Protein AF-A0A5J4QJU6-F1 (afdb_monomer)

Foldseek 3Di:
DQAAFDQKDKDKDKDFADDAQLVLVLFFADFVQWDWDFDADPVRRGAWIWTDHPFWIWIKGFPVVVCVVVVHDDPPVCPPTGIIMIMTMGRHDPCVVQVHPTDGPNLCPPPVSVLVVLVVSLVSVVSGRTPCQWPFPCVVQVDPVLVVLVVLQVVCVVLPHLVSVLVVLVVCCVVVVDPPVRSVVSNVSSVVSVPDPDDRTDRDVRVVSVNVVSVCSSPPPD

Sequence (222 aa):
MSEATVSRLDIAQNFIVKNPVQVYYNHFGELKHGKRLPITDDTGMVEGMYYYQSNGVLAFYDKVKEQKAKGQPIPDVYTGRHTLRYEQRYRKRLPATFGVERVTGAMLYDEAFYINVVNRWQESYKAIKKINDVTLNFEAMTTKKDLYKMGLLSLIEVSGGELGIISQINEAQQCGDLTKKQAFDLRKAVKEACKVKDGLTVKNEAILELDKKVNEAAKFYR

Secondary structure (DSSP, 8-state):
-TTPBPS-EEEEEEEEESS-HHHHHTTEEEETT-EEEEEE-TTS-EEEEEEEETTEEEEEEEHHHHHHHTTPPPPGGGTTSEEEEEEEEE-S-HHHHHTSS--BTGGGG-HHHHHHHHHHHHHHHHTEEE-S-EEE-TTT--SHHHHHHHHHHHHHHHTTHHHHHHHHHHHHHHHTSS-HHHHHHHHHHHHHHHT--S-SEEE-HHHHHHHHHHHHHHH---

Nearest PDB structures (foldseek):
  4cwc-assembly1_C  TM=5.345E-01  e=6.644E-05  Staphylococcus aureus
  4cwe-assembly1_C  TM=5.228E-01  e=1.928E-04  Staphylococcus aureus
  8trh-assembly1_R  TM=4.006E-01  e=9.208E+00  Homo sapiens
  2ciq-assembly1_A  TM=3.717E-01  e=9.208E+00  Saccharomyces cerevisiae S288C
  3rpu-assembly2_X-2  TM=1.813E-01  e=8.679E+00  Escherichia coli K-12

pLDDT: mean 88.82, std 11.5, range [49.53, 98.5]

Radius of gyration: 23.14 Å; Cα contacts (8 Å, |Δi|>4): 306; chains: 1; bounding box: 52×40×73 Å

InterPro domains:
  IPR022686 Replication-associated protein G2P, N-terminal [PF05144] (2-105)

Structure (mmCIF, N/CA/C/O backbone):
data_AF-A0A5J4QJU6-F1
#
_entry.id   AF-A0A5J4QJU6-F1
#
loop_
_atom_site.group_PDB
_atom_site.id
_atom_site.type_symbol
_atom_site.label_atom_id
_atom_site.label_alt_id
_atom_site.label_comp_id
_atom_site.label_asym_id
_atom_site.label_entity_id
_atom_site.label_seq_id
_atom_site.pdbx_PDB_ins_code
_atom_site.Cartn_x
_atom_site.Cartn_y
_atom_site.Cartn_z
_atom_site.occupancy
_atom_site.B_iso_or_equiv
_atom_site.auth_seq_id
_atom_site.auth_comp_id
_atom_site.auth_asym_id
_atom_site.auth_atom_id
_atom_site.pdbx_PDB_model_num
ATOM 1 N N . MET A 1 1 ? 18.312 -4.385 -30.836 1.00 66.56 1 MET A N 1
ATOM 2 C CA . MET A 1 1 ? 17.845 -3.729 -29.590 1.00 66.56 1 MET A CA 1
ATOM 3 C C . MET A 1 1 ? 18.358 -4.404 -28.315 1.00 66.56 1 MET A C 1
ATOM 5 O O . MET A 1 1 ? 18.330 -3.761 -27.277 1.00 66.56 1 MET A O 1
ATOM 9 N N . SER A 1 2 ? 18.870 -5.639 -28.376 1.00 84.12 2 SER A N 1
ATOM 10 C CA . SER A 1 2 ? 19.330 -6.422 -27.216 1.00 84.12 2 SER A CA 1
ATOM 11 C C . SER A 1 2 ? 20.368 -5.708 -26.337 1.00 84.12 2 SER A C 1
ATOM 13 O O . SER A 1 2 ? 20.233 -5.719 -25.120 1.00 84.12 2 SER A O 1
ATOM 15 N N . GLU A 1 3 ? 21.321 -4.996 -26.945 1.00 91.88 3 GLU A N 1
ATOM 16 C CA . GLU A 1 3 ? 22.394 -4.270 -26.240 1.00 91.88 3 GLU A CA 1
ATOM 17 C C . GLU A 1 3 ? 22.030 -2.841 -25.808 1.00 91.88 3 GLU A C 1
ATOM 19 O O . GLU A 1 3 ? 22.830 -2.160 -25.164 1.00 91.88 3 GLU A O 1
ATOM 24 N N . ALA A 1 4 ? 20.842 -2.346 -26.172 1.00 94.88 4 ALA A N 1
ATOM 25 C CA . ALA A 1 4 ? 20.456 -0.976 -25.856 1.00 94.88 4 ALA A CA 1
ATOM 26 C C . ALA A 1 4 ? 20.274 -0.804 -24.342 1.00 94.88 4 ALA A C 1
ATOM 28 O O . ALA A 1 4 ? 19.587 -1.599 -23.700 1.00 94.88 4 ALA A O 1
ATOM 29 N N . THR A 1 5 ? 20.857 0.257 -23.783 1.00 95.44 5 THR A N 1
ATOM 30 C CA . THR A 1 5 ? 20.705 0.600 -22.366 1.00 95.44 5 THR A CA 1
ATOM 31 C C . THR A 1 5 ? 19.290 1.085 -22.078 1.00 95.44 5 THR A C 1
ATOM 33 O O . THR A 1 5 ? 18.817 2.053 -22.675 1.00 95.44 5 THR A O 1
ATOM 36 N N . VAL A 1 6 ? 18.638 0.467 -21.099 1.00 95.94 6 VAL A N 1
ATOM 37 C CA . VAL A 1 6 ? 17.351 0.924 -20.576 1.00 95.94 6 VAL A CA 1
ATOM 38 C C . VAL A 1 6 ? 17.596 2.107 -19.637 1.00 95.94 6 VAL A C 1
ATOM 40 O O . VAL A 1 6 ? 18.329 2.000 -18.656 1.00 95.94 6 VAL A O 1
ATOM 43 N N . SER A 1 7 ? 16.984 3.254 -19.934 1.00 93.56 7 SER A N 1
ATOM 44 C CA . SER A 1 7 ? 17.095 4.475 -19.119 1.00 93.56 7 SER A CA 1
ATOM 45 C C . SER A 1 7 ? 15.962 4.624 -18.097 1.00 93.56 7 SER A C 1
ATOM 47 O O . SER A 1 7 ? 16.148 5.251 -17.052 1.00 93.56 7 SER A O 1
ATOM 49 N N . ARG A 1 8 ? 14.801 4.018 -18.375 1.00 95.44 8 ARG A N 1
ATOM 50 C CA . ARG A 1 8 ? 13.616 3.984 -17.512 1.00 95.44 8 ARG A CA 1
ATOM 51 C C . ARG A 1 8 ? 12.930 2.630 -17.628 1.00 95.44 8 ARG A C 1
ATOM 53 O O . ARG A 1 8 ? 12.779 2.112 -18.729 1.00 95.44 8 ARG A O 1
ATOM 60 N N . LEU A 1 9 ? 12.477 2.112 -16.494 1.00 96.81 9 LEU A N 1
ATOM 61 C CA . LEU A 1 9 ? 11.689 0.890 -16.415 1.00 96.81 9 LEU A CA 1
ATOM 62 C C . LEU A 1 9 ? 10.451 1.172 -15.570 1.00 96.81 9 LEU A C 1
ATOM 64 O O . LEU A 1 9 ? 10.582 1.562 -14.413 1.00 96.81 9 LEU A O 1
ATOM 68 N N . ASP A 1 10 ? 9.268 0.942 -16.122 1.00 97.50 10 ASP A N 1
ATOM 69 C CA . ASP A 1 10 ? 8.019 1.015 -15.372 1.00 97.50 10 ASP A CA 1
ATOM 70 C C . ASP A 1 10 ? 7.340 -0.355 -15.434 1.00 97.50 10 ASP A C 1
ATOM 72 O O . ASP A 1 10 ? 7.107 -0.882 -16.521 1.00 97.50 10 ASP A O 1
ATOM 76 N N . ILE A 1 11 ? 7.002 -0.915 -14.275 1.00 97.00 11 ILE A N 1
ATOM 77 C CA . ILE A 1 11 ? 6.147 -2.101 -14.158 1.00 97.00 11 ILE A CA 1
ATOM 78 C C . ILE A 1 11 ? 4.803 -1.681 -13.574 1.00 97.00 11 ILE A C 1
ATOM 80 O O . ILE A 1 11 ? 4.737 -0.831 -12.682 1.00 97.00 11 ILE A O 1
ATOM 84 N N . ALA A 1 12 ? 3.715 -2.239 -14.101 1.00 97.31 12 ALA A N 1
ATOM 85 C CA . ALA A 1 12 ? 2.374 -1.853 -13.703 1.00 97.31 12 ALA A CA 1
ATOM 86 C C . ALA A 1 12 ? 1.359 -2.979 -13.878 1.00 97.31 12 ALA A C 1
ATOM 88 O O . ALA A 1 12 ? 1.449 -3.749 -14.831 1.00 97.31 12 ALA A O 1
ATOM 89 N N . GLN A 1 13 ? 0.332 -2.974 -13.029 1.00 97.19 13 GLN A N 1
ATOM 90 C CA . GLN A 1 13 ? -0.836 -3.840 -13.154 1.00 97.19 13 GLN A CA 1
ATOM 91 C C . GLN A 1 13 ? -2.120 -3.018 -13.022 1.00 97.19 13 GLN A C 1
ATOM 93 O O . GLN A 1 13 ? -2.205 -2.098 -12.204 1.00 97.19 13 GLN A O 1
ATOM 98 N N . ASN A 1 14 ? -3.126 -3.370 -13.823 1.00 97.81 14 ASN A N 1
ATOM 99 C CA . ASN A 1 14 ? -4.492 -2.884 -13.657 1.00 97.81 14 ASN A CA 1
ATOM 100 C C . ASN A 1 14 ? -5.286 -3.907 -12.841 1.00 97.81 14 ASN A C 1
ATOM 102 O O . ASN A 1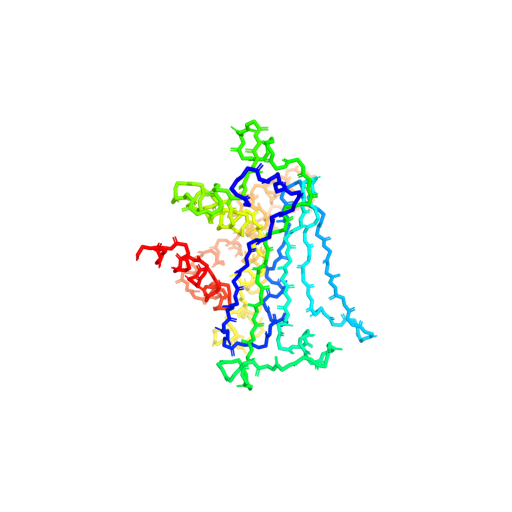 14 ? -5.295 -5.098 -13.162 1.00 97.81 14 ASN A O 1
ATOM 106 N N . PHE A 1 15 ? -5.985 -3.433 -11.819 1.00 97.94 15 PHE A N 1
ATOM 107 C CA . PHE A 1 15 ? -6.862 -4.224 -10.976 1.00 97.94 15 PHE A CA 1
ATOM 108 C C . PHE A 1 15 ? -8.294 -3.741 -11.148 1.00 97.94 15 PHE A C 1
ATOM 110 O O . PHE A 1 15 ? -8.618 -2.606 -10.806 1.00 97.94 15 PHE A O 1
ATOM 117 N N . ILE A 1 16 ? -9.158 -4.620 -11.648 1.00 98.06 16 ILE A N 1
ATOM 118 C CA . ILE A 1 16 ? -10.604 -4.421 -11.544 1.00 98.06 16 ILE A CA 1
ATOM 119 C C . ILE A 1 16 ? -10.971 -4.660 -10.087 1.00 98.06 16 ILE A C 1
ATOM 121 O O . ILE A 1 16 ? -10.723 -5.757 -9.578 1.00 98.06 16 ILE A O 1
ATOM 125 N N . VAL A 1 17 ? -11.520 -3.646 -9.436 1.00 97.50 17 VAL A N 1
ATOM 126 C CA . VAL A 1 17 ? -11.834 -3.647 -8.007 1.00 97.50 17 VAL A CA 1
ATOM 127 C C . VAL A 1 17 ? -13.334 -3.464 -7.774 1.00 97.50 17 VAL A C 1
ATOM 129 O O . VAL A 1 17 ? -14.041 -2.973 -8.655 1.00 97.50 17 VAL A O 1
ATOM 132 N N . LYS A 1 18 ? -13.837 -3.903 -6.615 1.00 96.12 18 LYS A N 1
ATOM 133 C CA . LYS A 1 18 ? -15.280 -3.878 -6.311 1.00 96.12 18 LYS A CA 1
ATOM 134 C C . LYS A 1 18 ? -15.832 -2.469 -6.105 1.00 96.12 18 LYS A C 1
ATOM 136 O O . LYS A 1 18 ? -16.926 -2.174 -6.570 1.00 96.12 18 LYS A O 1
ATOM 141 N N . ASN A 1 19 ? -15.087 -1.624 -5.400 1.00 94.12 19 ASN A N 1
ATOM 142 C CA . ASN A 1 19 ? -15.529 -0.290 -4.998 1.00 94.12 19 ASN A CA 1
ATOM 143 C C . ASN A 1 19 ? -14.902 0.800 -5.885 1.00 94.12 19 ASN A C 1
ATOM 145 O O . ASN A 1 19 ? -13.913 0.532 -6.575 1.00 94.12 19 ASN A O 1
ATOM 149 N N . PRO A 1 20 ? -15.411 2.047 -5.855 1.00 93.94 20 PRO A N 1
ATOM 150 C CA . PRO A 1 20 ? -14.722 3.183 -6.458 1.00 93.94 20 PRO A CA 1
ATOM 151 C C . PRO A 1 20 ? -13.266 3.277 -5.986 1.00 93.94 20 PRO A C 1
ATOM 153 O O . PRO A 1 20 ? -12.970 3.082 -4.805 1.00 93.94 20 PRO A O 1
ATOM 156 N N . VAL A 1 21 ? -12.346 3.590 -6.904 1.00 94.88 21 VAL A N 1
ATOM 157 C CA . VAL A 1 21 ? -10.890 3.556 -6.661 1.00 94.88 21 VAL A CA 1
ATOM 158 C C . VAL A 1 21 ? -10.481 4.460 -5.483 1.00 94.88 21 VAL A C 1
ATOM 160 O O . VAL A 1 21 ? -9.562 4.135 -4.732 1.00 94.88 21 VAL A O 1
ATOM 163 N N . GLN A 1 22 ? -11.226 5.543 -5.262 1.00 90.31 22 GLN A N 1
ATOM 164 C CA . GLN A 1 22 ? -11.056 6.499 -4.168 1.00 90.31 22 GLN A CA 1
ATOM 165 C C . GLN A 1 22 ? -11.104 5.847 -2.783 1.00 90.31 22 GLN A C 1
ATOM 167 O O . GLN A 1 22 ? -10.353 6.248 -1.894 1.00 90.31 22 GLN A O 1
ATOM 172 N N . VAL A 1 23 ? -11.935 4.812 -2.607 1.00 88.88 23 VAL A N 1
ATOM 173 C CA . VAL A 1 23 ? -12.059 4.079 -1.337 1.00 88.88 23 VAL A CA 1
ATOM 174 C C . VAL A 1 23 ? -10.709 3.494 -0.923 1.00 88.88 23 VAL A C 1
ATOM 176 O O . VAL A 1 23 ? -10.334 3.558 0.243 1.00 88.88 23 VAL A O 1
ATOM 179 N N . TYR A 1 24 ? -9.929 3.000 -1.885 1.00 92.50 24 TYR A N 1
ATOM 180 C CA . TYR A 1 24 ? -8.660 2.325 -1.629 1.00 92.50 24 TYR A CA 1
ATOM 181 C C . TYR A 1 24 ? -7.551 3.295 -1.193 1.00 92.50 24 TYR A C 1
ATOM 183 O O . TYR A 1 24 ? -6.684 2.917 -0.406 1.00 92.50 24 TYR A O 1
ATOM 191 N N . TYR A 1 25 ? -7.571 4.558 -1.639 1.00 89.12 25 TYR A N 1
ATOM 192 C CA . TYR A 1 25 ? -6.521 5.531 -1.295 1.00 89.12 25 TYR A CA 1
ATOM 193 C C . TYR A 1 25 ? -6.487 5.882 0.190 1.00 89.12 25 TYR A C 1
ATOM 195 O O . TYR A 1 25 ? -5.414 6.166 0.729 1.00 89.12 25 TYR A O 1
ATOM 203 N N . ASN A 1 26 ? -7.641 5.812 0.857 1.00 81.56 26 ASN A N 1
ATOM 204 C CA . ASN A 1 26 ? -7.759 6.049 2.293 1.00 81.56 26 ASN A CA 1
ATOM 205 C C . ASN A 1 26 ? -6.979 5.025 3.122 1.00 81.56 26 ASN A C 1
ATOM 207 O O . ASN A 1 26 ? -6.686 5.292 4.285 1.00 81.56 26 ASN A O 1
ATOM 211 N N . HIS A 1 27 ? -6.609 3.889 2.526 1.00 86.12 27 HIS A N 1
ATOM 212 C CA . HIS A 1 27 ? -5.857 2.832 3.193 1.00 86.12 27 HIS A CA 1
ATOM 213 C C . HIS A 1 27 ? -4.346 2.927 2.985 1.00 86.12 27 HIS A C 1
ATOM 215 O O . HIS A 1 27 ? -3.571 2.233 3.638 1.00 86.12 27 HIS A O 1
ATOM 221 N N . PHE A 1 28 ? -3.889 3.797 2.089 1.00 88.25 28 PHE A N 1
ATOM 222 C CA . PHE A 1 28 ? -2.474 3.953 1.786 1.00 88.25 28 PHE A CA 1
ATOM 223 C C . PHE A 1 28 ? -1.832 4.978 2.722 1.00 88.25 28 PHE A C 1
ATOM 225 O O . PHE A 1 28 ? -1.990 6.187 2.544 1.00 88.25 28 PHE A O 1
ATOM 232 N N . GLY A 1 29 ? -1.106 4.491 3.730 1.00 85.81 29 GLY A N 1
ATOM 233 C CA . GLY A 1 29 ? -0.402 5.290 4.731 1.00 85.81 29 GLY A CA 1
ATOM 234 C C . GLY A 1 29 ? 1.049 5.565 4.364 1.00 85.81 29 GLY A C 1
ATOM 235 O O . GLY A 1 29 ? 1.382 5.770 3.201 1.00 85.81 29 GLY A O 1
ATOM 236 N N . GLU A 1 30 ? 1.926 5.640 5.357 1.00 85.06 30 GLU A N 1
ATOM 237 C CA . GLU A 1 30 ? 3.330 6.005 5.157 1.00 85.06 30 GLU A CA 1
ATOM 238 C C . GLU A 1 30 ? 4.143 4.908 4.457 1.00 85.06 30 GLU A C 1
ATOM 240 O O . GLU A 1 30 ? 3.900 3.716 4.628 1.00 85.06 30 GLU A O 1
ATOM 245 N N . LEU A 1 31 ? 5.160 5.316 3.698 1.00 90.81 31 LEU A N 1
ATOM 246 C CA . LEU A 1 31 ? 6.170 4.425 3.131 1.00 90.81 31 LEU A CA 1
ATOM 247 C C . LEU A 1 31 ? 7.540 4.894 3.612 1.00 90.81 31 LEU A C 1
ATOM 249 O O . LEU A 1 31 ? 7.907 6.054 3.412 1.00 90.81 31 LEU A O 1
ATOM 253 N N . LYS A 1 32 ? 8.320 3.996 4.218 1.00 86.88 32 LYS A N 1
ATOM 254 C CA . LYS A 1 32 ? 9.662 4.329 4.709 1.00 86.88 32 LYS A CA 1
ATOM 255 C C . LYS A 1 32 ? 10.532 4.862 3.562 1.00 86.88 32 LYS A C 1
ATOM 257 O O . LYS A 1 32 ? 10.586 4.266 2.489 1.00 86.88 32 LYS A O 1
ATOM 262 N N . HIS A 1 33 ? 11.216 5.983 3.796 1.00 88.12 33 HIS A N 1
ATOM 263 C CA . HIS A 1 33 ? 12.044 6.683 2.797 1.00 88.12 33 HIS A CA 1
ATOM 264 C C . HIS A 1 33 ? 11.295 7.129 1.522 1.00 88.12 33 HIS A C 1
ATOM 266 O O . HIS A 1 33 ? 11.929 7.429 0.509 1.00 88.12 33 HIS A O 1
ATOM 272 N N . GLY A 1 34 ? 9.960 7.184 1.557 1.00 91.06 34 GLY A N 1
ATOM 273 C CA . GLY A 1 34 ? 9.124 7.702 0.480 1.00 91.06 34 GLY A CA 1
ATOM 274 C C . GLY A 1 34 ? 8.348 8.940 0.923 1.00 91.06 34 GLY A C 1
ATOM 275 O O . GLY A 1 34 ? 7.783 8.975 2.012 1.00 91.06 34 GLY A O 1
ATOM 276 N N . LYS A 1 35 ? 8.270 9.956 0.060 1.00 93.94 35 LYS A N 1
ATOM 277 C CA . LYS A 1 35 ? 7.365 11.094 0.255 1.00 93.94 35 LYS A CA 1
ATOM 278 C C . LYS A 1 35 ? 5.986 10.734 -0.294 1.00 93.94 35 LYS A C 1
ATOM 280 O O . LYS A 1 35 ? 5.818 10.651 -1.512 1.00 93.94 35 LYS A O 1
ATOM 285 N N . ARG A 1 36 ? 5.015 10.538 0.600 1.00 93.19 36 ARG A N 1
ATOM 286 C CA . ARG A 1 36 ? 3.598 10.341 0.263 1.00 93.19 36 ARG A CA 1
ATOM 287 C C . ARG A 1 36 ? 2.987 11.650 -0.245 1.00 93.19 36 ARG A C 1
ATOM 289 O O . ARG A 1 36 ? 3.146 12.688 0.392 1.00 93.19 36 ARG A O 1
ATOM 296 N N . LEU A 1 37 ? 2.279 11.590 -1.366 1.00 93.56 37 LEU A N 1
ATOM 297 C CA . LEU A 1 37 ? 1.581 12.714 -1.977 1.00 93.56 37 LEU A CA 1
ATOM 298 C C . LEU A 1 37 ? 0.204 12.248 -2.487 1.00 93.56 37 LEU A C 1
ATOM 300 O O . LEU A 1 37 ? 0.145 11.562 -3.512 1.00 93.56 37 LEU A O 1
ATOM 304 N N . PRO A 1 38 ? -0.898 12.584 -1.793 1.00 90.75 38 PRO A N 1
ATOM 305 C CA . PRO A 1 38 ? -2.230 12.447 -2.369 1.00 90.75 38 PRO A CA 1
ATOM 306 C C . PRO A 1 38 ? -2.387 13.436 -3.529 1.00 90.75 38 PRO A C 1
ATOM 308 O O . PRO A 1 38 ? -1.969 14.588 -3.425 1.00 90.75 38 PRO A O 1
ATOM 311 N N . ILE A 1 39 ? -2.988 12.982 -4.624 1.00 92.19 39 ILE A N 1
ATOM 312 C CA . ILE A 1 39 ? -3.422 13.843 -5.724 1.00 92.19 39 ILE A CA 1
ATOM 313 C C . ILE A 1 39 ? -4.901 14.115 -5.509 1.00 92.19 39 ILE A C 1
ATOM 315 O O . ILE A 1 39 ? -5.673 13.164 -5.378 1.00 92.19 39 ILE A O 1
ATOM 319 N N . THR A 1 40 ? -5.271 15.386 -5.431 1.00 87.88 40 THR A N 1
ATOM 320 C CA . THR A 1 40 ? -6.647 15.823 -5.199 1.00 87.88 40 THR A CA 1
ATOM 321 C C . THR A 1 40 ? -7.184 16.570 -6.405 1.00 87.88 40 THR A C 1
ATOM 323 O O . THR A 1 40 ? -6.434 17.307 -7.047 1.00 87.88 40 THR A O 1
ATOM 326 N N 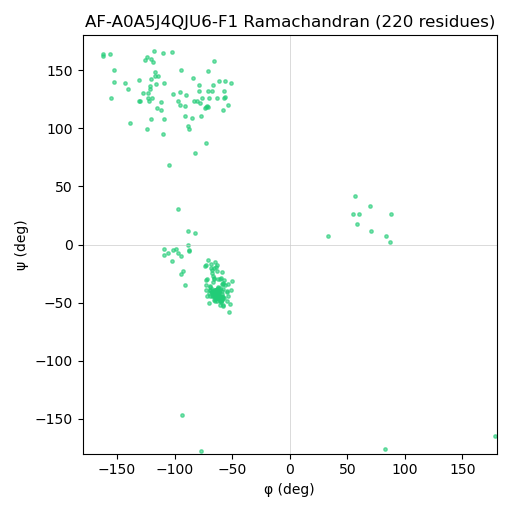. ASP A 1 41 ? -8.474 16.411 -6.674 1.00 84.81 41 ASP A N 1
ATOM 327 C CA . ASP A 1 41 ? -9.184 17.281 -7.609 1.00 84.81 41 ASP A CA 1
ATOM 328 C C . ASP A 1 41 ? -9.522 18.648 -6.979 1.00 84.81 41 ASP A C 1
ATOM 330 O O . ASP A 1 41 ? -9.149 18.953 -5.841 1.00 84.81 41 ASP A O 1
ATOM 334 N N . ASP A 1 42 ? -10.213 19.488 -7.746 1.00 86.81 42 ASP A N 1
ATOM 335 C CA . ASP A 1 42 ? -10.658 20.832 -7.372 1.00 86.81 42 ASP A CA 1
ATOM 336 C C . ASP A 1 42 ? -11.668 20.850 -6.213 1.00 86.81 42 ASP A C 1
ATOM 338 O O . ASP A 1 42 ? -11.803 21.864 -5.529 1.00 86.81 42 ASP A O 1
ATOM 342 N N . THR A 1 43 ? -12.325 19.720 -5.939 1.00 83.75 43 THR A N 1
ATOM 343 C CA . THR A 1 43 ? -13.239 19.548 -4.799 1.00 83.75 43 THR A CA 1
ATOM 344 C C . THR A 1 43 ? -12.526 19.094 -3.521 1.00 83.75 43 THR A C 1
ATOM 346 O O . THR A 1 43 ? -13.139 19.018 -2.456 1.00 83.75 43 THR A O 1
ATOM 349 N N . GLY A 1 44 ? -11.224 18.798 -3.608 1.00 79.12 44 GLY A N 1
ATOM 350 C CA . GLY A 1 44 ? -10.421 18.272 -2.507 1.00 79.12 44 GLY A CA 1
ATOM 351 C C . GLY A 1 44 ? -10.527 16.754 -2.329 1.00 79.12 44 GLY A C 1
ATOM 352 O O . GLY A 1 44 ? -9.980 16.220 -1.361 1.00 79.12 44 GLY A O 1
ATOM 353 N N . MET A 1 45 ? -11.188 16.033 -3.243 1.00 81.19 45 MET A N 1
ATOM 354 C CA . MET A 1 45 ? -11.255 14.572 -3.191 1.00 81.19 45 MET A CA 1
ATOM 355 C C . MET A 1 45 ? -9.967 13.942 -3.717 1.00 81.19 45 MET A C 1
ATOM 357 O O . MET A 1 45 ? -9.435 14.341 -4.750 1.00 81.19 45 MET A O 1
ATOM 361 N N . VAL A 1 46 ? -9.469 12.912 -3.025 1.00 85.81 46 VAL A N 1
ATOM 362 C CA . VAL A 1 46 ? -8.268 12.178 -3.451 1.00 85.81 46 VAL A CA 1
ATOM 363 C C . VAL A 1 46 ? -8.592 11.306 -4.667 1.00 85.81 46 VAL A C 1
ATOM 365 O O . VAL A 1 46 ? -9.394 10.378 -4.588 1.00 85.81 46 VAL A O 1
ATOM 368 N N . GLU A 1 47 ? -7.922 11.567 -5.785 1.00 90.81 47 GLU A N 1
ATOM 369 C CA . GLU A 1 47 ? -8.071 10.845 -7.054 1.00 90.81 47 GLU A CA 1
ATOM 370 C C . GLU A 1 47 ? -6.864 9.964 -7.411 1.00 90.81 47 GLU A C 1
ATOM 372 O O . GLU A 1 47 ? -6.941 9.138 -8.327 1.00 90.81 47 GLU A O 1
ATOM 377 N N . GLY A 1 48 ? -5.770 10.090 -6.659 1.00 94.56 48 GLY A N 1
ATOM 378 C CA . GLY A 1 48 ? -4.591 9.247 -6.790 1.00 94.56 48 GLY A CA 1
ATOM 379 C C . GLY A 1 48 ? -3.678 9.311 -5.569 1.00 94.56 48 GLY A C 1
ATOM 380 O O . GLY A 1 48 ? -3.755 10.227 -4.752 1.00 94.56 48 GLY A O 1
ATOM 381 N N . MET A 1 49 ? -2.775 8.339 -5.459 1.00 96.25 49 MET A N 1
ATOM 382 C CA . MET A 1 49 ? -1.771 8.273 -4.399 1.00 96.25 49 MET A CA 1
ATOM 383 C C . MET A 1 49 ? -0.385 8.024 -4.981 1.00 96.25 49 MET A C 1
ATOM 385 O O . MET A 1 49 ? -0.173 7.065 -5.724 1.00 96.25 49 MET A O 1
ATOM 389 N N . TYR A 1 50 ? 0.558 8.911 -4.671 1.00 97.44 50 TYR A N 1
ATOM 390 C CA . TYR A 1 50 ? 1.912 8.880 -5.210 1.00 97.44 50 TYR A CA 1
ATOM 391 C C . TYR A 1 50 ? 2.917 8.778 -4.064 1.00 97.44 50 TYR A C 1
ATOM 393 O O . TYR A 1 50 ? 2.810 9.484 -3.064 1.00 97.44 50 TYR A O 1
ATOM 401 N N . TYR A 1 51 ? 3.928 7.930 -4.221 1.00 97.56 51 TYR A N 1
ATOM 402 C CA . TYR A 1 51 ? 5.063 7.845 -3.306 1.00 97.56 51 TYR A CA 1
ATOM 403 C C . TYR A 1 51 ? 6.342 8.134 -4.068 1.00 97.56 51 TYR A C 1
ATOM 405 O O . TYR A 1 51 ? 6.797 7.311 -4.861 1.00 97.56 51 TYR A O 1
ATOM 413 N N . TYR A 1 52 ? 6.927 9.304 -3.830 1.00 96.88 52 TYR A N 1
ATOM 414 C CA . TYR A 1 52 ? 8.196 9.684 -4.439 1.00 96.88 52 TYR A CA 1
ATOM 415 C C . TYR A 1 52 ? 9.350 9.105 -3.633 1.00 96.88 52 TYR A C 1
ATOM 417 O O . TYR A 1 52 ? 9.480 9.367 -2.438 1.00 96.88 52 TYR A O 1
ATOM 425 N N . GLN A 1 53 ? 10.200 8.341 -4.306 1.00 93.44 53 GLN A N 1
ATOM 426 C CA . GLN A 1 53 ? 11.405 7.743 -3.746 1.00 93.44 53 GLN A CA 1
ATOM 427 C C . GLN A 1 53 ? 12.636 8.283 -4.476 1.00 93.44 53 GLN A C 1
ATOM 429 O O . GLN A 1 53 ? 12.547 8.895 -5.544 1.00 93.44 53 GLN A O 1
ATOM 434 N N . SER A 1 54 ? 13.817 8.046 -3.912 1.00 90.62 54 SER A N 1
ATOM 435 C CA . SER A 1 54 ? 15.074 8.548 -4.473 1.00 90.62 54 SER A CA 1
ATOM 436 C C . SER A 1 54 ? 15.351 8.041 -5.894 1.00 90.62 54 SER A C 1
ATOM 438 O O . SER A 1 54 ? 15.987 8.756 -6.664 1.00 90.62 54 SER A O 1
ATOM 440 N N . ASN A 1 55 ? 14.867 6.854 -6.268 1.00 88.31 55 ASN A N 1
ATOM 441 C CA . ASN A 1 55 ? 15.076 6.210 -7.571 1.00 88.31 55 ASN A CA 1
ATOM 442 C C . ASN A 1 55 ? 13.816 6.156 -8.460 1.00 88.31 55 ASN A C 1
ATOM 444 O O . ASN A 1 55 ? 13.900 5.730 -9.616 1.00 88.31 55 ASN A O 1
ATOM 448 N N . GLY A 1 56 ? 12.658 6.606 -7.971 1.00 95.12 56 GLY A N 1
ATOM 449 C CA . GLY A 1 56 ? 11.409 6.337 -8.669 1.00 95.12 56 GLY A CA 1
ATOM 450 C C . GLY A 1 56 ? 10.146 6.858 -8.002 1.00 95.12 56 GLY A C 1
ATOM 451 O O . GLY A 1 56 ? 10.182 7.729 -7.134 1.00 95.12 56 GLY A O 1
ATOM 452 N N . VAL A 1 57 ? 9.014 6.336 -8.468 1.00 97.75 57 VAL A N 1
ATOM 453 C CA . VAL A 1 57 ? 7.680 6.667 -7.960 1.00 97.75 57 VAL A CA 1
ATOM 454 C C . VAL A 1 57 ? 6.825 5.406 -7.904 1.00 97.75 57 VAL A C 1
ATOM 456 O O . VAL A 1 57 ? 6.764 4.676 -8.894 1.00 97.75 57 VAL A O 1
ATOM 459 N N . LEU A 1 58 ? 6.122 5.191 -6.793 1.00 98.25 58 LEU A N 1
ATOM 460 C CA . LEU A 1 58 ? 4.946 4.321 -6.775 1.00 98.25 58 LEU A CA 1
ATOM 461 C C . LEU A 1 58 ? 3.716 5.172 -7.075 1.00 98.25 58 LEU A C 1
ATOM 463 O O . LEU A 1 58 ? 3.541 6.217 -6.449 1.00 98.25 58 LEU A O 1
ATOM 467 N N . ALA A 1 59 ? 2.889 4.761 -8.030 1.00 98.12 59 ALA A N 1
ATOM 468 C CA . ALA A 1 59 ? 1.700 5.508 -8.428 1.00 98.12 59 ALA A CA 1
ATOM 469 C C . ALA A 1 59 ? 0.463 4.613 -8.390 1.00 98.12 59 ALA A C 1
ATOM 471 O O . ALA A 1 59 ? 0.460 3.534 -8.978 1.00 98.12 59 ALA A O 1
ATOM 472 N N . PHE A 1 60 ? -0.584 5.103 -7.733 1.00 98.31 60 PHE A N 1
ATOM 473 C CA . PHE A 1 60 ? -1.902 4.488 -7.659 1.00 98.31 60 PHE A CA 1
ATOM 474 C C . PHE A 1 60 ? -2.926 5.485 -8.192 1.00 98.31 60 PHE A C 1
ATOM 476 O O . PHE A 1 60 ? -2.974 6.617 -7.708 1.00 98.31 60 PHE A O 1
ATOM 483 N N . TYR A 1 61 ? -3.705 5.106 -9.201 1.00 97.56 61 TYR A N 1
ATOM 484 C CA . TYR A 1 61 ? -4.705 5.997 -9.797 1.00 97.56 61 TYR A CA 1
ATOM 485 C C . TYR A 1 61 ? -5.830 5.224 -10.497 1.00 97.56 61 TYR A C 1
ATOM 487 O O . TYR A 1 61 ? -5.682 4.038 -10.808 1.00 97.56 61 TYR A O 1
ATOM 495 N N . ASP A 1 62 ? -6.944 5.902 -10.778 1.00 97.31 62 ASP A N 1
ATOM 496 C CA . ASP A 1 62 ? -8.040 5.354 -11.580 1.00 97.31 62 ASP A CA 1
ATOM 497 C C . ASP A 1 62 ? -7.662 5.384 -13.068 1.00 97.31 62 ASP A C 1
ATOM 499 O O . ASP A 1 62 ? -7.561 6.446 -13.694 1.00 97.31 62 ASP A O 1
ATOM 503 N N . LYS A 1 63 ? -7.440 4.200 -13.645 1.00 96.94 63 LYS A N 1
ATOM 504 C CA . LYS A 1 63 ? -6.990 4.062 -15.034 1.00 96.94 63 LYS A CA 1
ATOM 505 C C . LYS A 1 63 ? -8.080 4.398 -16.045 1.00 96.94 63 LYS A C 1
ATOM 507 O O . LYS A 1 63 ? -7.765 4.865 -17.137 1.00 96.94 63 LYS A O 1
ATOM 512 N N . VAL A 1 64 ? -9.347 4.182 -15.701 1.00 96.12 64 VAL A N 1
ATOM 513 C CA . VAL A 1 64 ? -10.465 4.553 -16.573 1.00 96.12 64 VAL A CA 1
ATOM 514 C C . VAL A 1 64 ? -10.607 6.071 -16.593 1.00 96.12 64 VAL A C 1
ATOM 516 O O . VAL A 1 64 ? -10.726 6.648 -17.674 1.00 96.12 64 VAL A O 1
ATOM 519 N N . LYS A 1 65 ? -10.522 6.732 -15.429 1.00 94.31 65 LYS A N 1
ATOM 520 C CA . LYS A 1 65 ? -10.524 8.203 -15.342 1.00 94.31 65 LYS A CA 1
ATOM 521 C C . LYS A 1 65 ? -9.364 8.809 -16.139 1.00 94.31 65 LYS A C 1
ATOM 523 O O . LYS A 1 65 ? -9.580 9.732 -16.920 1.00 94.31 65 LYS A O 1
ATOM 528 N N . GLU A 1 66 ? -8.159 8.256 -16.005 1.00 95.00 66 GLU A N 1
ATOM 529 C CA . GLU A 1 66 ? -6.971 8.740 -16.718 1.00 95.00 66 GLU A CA 1
ATOM 530 C C . GLU A 1 66 ? -7.066 8.574 -18.247 1.00 95.00 66 GLU A C 1
ATOM 532 O O . GLU A 1 66 ? -6.719 9.508 -18.971 1.00 95.00 66 GLU A O 1
ATOM 537 N N . GLN A 1 67 ? -7.595 7.453 -18.754 1.00 95.19 67 GLN A N 1
ATOM 538 C CA . GLN A 1 67 ? -7.806 7.268 -20.199 1.00 95.19 67 GLN A CA 1
ATOM 539 C C . GLN A 1 67 ? -8.839 8.258 -20.750 1.00 95.19 67 GLN A C 1
ATOM 541 O O . GLN A 1 67 ? -8.603 8.855 -21.801 1.00 95.19 67 GLN A O 1
ATOM 546 N N . LYS A 1 68 ? -9.944 8.490 -20.021 1.00 94.19 68 LYS A N 1
ATOM 547 C CA . LYS A 1 68 ? -10.962 9.487 -20.399 1.00 94.19 68 LYS A CA 1
ATOM 548 C C . LYS A 1 68 ? -10.370 10.887 -20.491 1.00 94.19 68 LYS A C 1
ATOM 550 O O . LYS A 1 68 ? -10.575 11.560 -21.494 1.00 94.19 68 LYS A O 1
ATOM 555 N N . ALA A 1 69 ? -9.600 11.298 -19.482 1.00 92.88 69 ALA A N 1
ATOM 556 C CA . ALA A 1 69 ? -8.954 12.609 -19.457 1.00 92.88 69 ALA A CA 1
ATOM 557 C C . ALA A 1 69 ? -7.986 12.814 -20.637 1.00 92.88 69 ALA A C 1
ATOM 559 O O . ALA A 1 69 ? -7.812 13.932 -21.112 1.00 92.88 69 ALA A O 1
ATOM 560 N N . LYS A 1 70 ? -7.380 11.732 -21.141 1.00 95.31 70 LYS A N 1
ATOM 561 C CA . LYS A 1 70 ? -6.497 11.752 -22.316 1.00 95.31 70 LYS A CA 1
ATOM 562 C C . LYS A 1 70 ? -7.217 11.572 -23.656 1.00 95.31 70 LYS A C 1
ATOM 564 O O . LYS A 1 70 ? -6.542 11.518 -24.684 1.00 95.31 70 LYS A O 1
ATOM 569 N N . GLY A 1 71 ? -8.543 11.416 -23.661 1.00 95.69 71 GLY A N 1
ATOM 570 C CA . GLY A 1 71 ? -9.308 11.097 -24.870 1.00 95.69 71 GLY A CA 1
ATOM 571 C C . GLY A 1 71 ? -8.899 9.767 -25.516 1.00 95.69 71 GLY A C 1
ATOM 572 O O . GLY A 1 71 ? -9.006 9.615 -26.728 1.00 95.69 71 GLY A O 1
ATOM 573 N N . GLN A 1 72 ? -8.371 8.825 -24.729 1.00 95.12 72 GLN A N 1
ATOM 574 C CA . GLN A 1 72 ? -7.893 7.530 -25.214 1.00 95.12 72 GLN A CA 1
ATOM 575 C C . GLN A 1 72 ? -8.986 6.461 -25.093 1.00 95.12 72 GLN A C 1
ATOM 577 O O . GLN A 1 72 ? -9.791 6.515 -24.156 1.00 95.12 72 GLN A O 1
ATOM 582 N N . PRO A 1 73 ? -9.002 5.450 -25.982 1.00 94.31 73 PRO A N 1
ATOM 583 C CA . PRO A 1 73 ? -9.957 4.357 -25.879 1.00 94.31 73 PRO A CA 1
ATOM 584 C C . PRO A 1 73 ? -9.776 3.589 -24.562 1.00 94.31 73 PRO A C 1
ATOM 586 O O . PRO A 1 73 ? -8.657 3.341 -24.094 1.00 94.31 73 PRO A O 1
ATOM 589 N N . ILE A 1 74 ? -10.901 3.201 -23.961 1.00 95.19 74 ILE A N 1
ATOM 590 C CA . ILE A 1 74 ? -10.939 2.309 -22.801 1.00 95.19 74 ILE A CA 1
ATOM 591 C C . ILE A 1 74 ? -11.163 0.893 -23.341 1.00 95.19 74 ILE A C 1
ATOM 593 O O . ILE A 1 74 ? -12.182 0.670 -23.987 1.00 95.19 74 ILE A O 1
ATOM 597 N N . PRO A 1 75 ? -10.244 -0.057 -23.098 1.00 94.75 75 PRO A N 1
ATOM 598 C CA . PRO A 1 75 ? -10.469 -1.455 -23.454 1.00 94.75 75 PRO A CA 1
ATOM 599 C C . PRO A 1 75 ? -11.755 -2.006 -22.826 1.00 94.75 75 PRO A C 1
ATOM 601 O O . PRO A 1 75 ? -12.007 -1.750 -21.647 1.00 94.75 75 PRO A O 1
ATOM 604 N N . ASP A 1 76 ? -12.504 -2.831 -23.563 1.00 95.31 76 ASP A N 1
ATOM 605 C CA . ASP A 1 76 ? -13.818 -3.354 -23.143 1.00 95.31 76 ASP A CA 1
ATOM 606 C C . ASP A 1 76 ? -13.805 -4.042 -21.774 1.00 95.31 76 ASP A C 1
ATOM 608 O O . ASP A 1 76 ? -14.744 -3.914 -20.989 1.00 95.31 76 ASP A O 1
ATOM 612 N N . VAL A 1 77 ? -12.698 -4.710 -21.438 1.00 96.00 77 VAL A N 1
ATOM 613 C CA . VAL A 1 77 ? -12.493 -5.360 -20.134 1.00 96.00 77 VAL A CA 1
ATOM 614 C C . VAL A 1 77 ? -12.577 -4.385 -18.945 1.00 96.00 77 VAL A C 1
ATOM 616 O O . VAL A 1 77 ? -12.88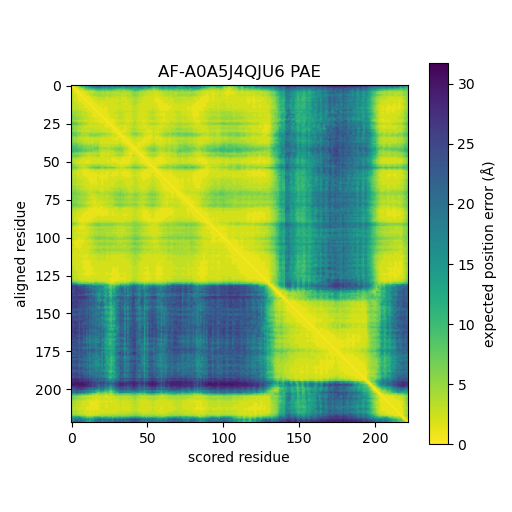8 -4.807 -17.831 1.00 96.00 77 VAL A O 1
ATOM 619 N N . TYR A 1 78 ? -12.340 -3.087 -19.164 1.00 95.75 78 TYR A N 1
ATOM 620 C CA . TYR A 1 78 ? -12.396 -2.031 -18.147 1.00 95.75 78 TYR A CA 1
ATOM 621 C C . TYR A 1 78 ? -13.639 -1.134 -18.268 1.00 95.75 78 TYR A C 1
ATOM 623 O O . TYR A 1 78 ? -13.886 -0.305 -17.388 1.00 95.75 78 TYR A O 1
ATOM 631 N N . THR A 1 79 ? -14.440 -1.281 -19.327 1.00 92.81 79 THR A N 1
ATOM 632 C CA . THR A 1 79 ? -15.626 -0.448 -19.560 1.00 92.81 79 THR A CA 1
ATOM 633 C C . THR A 1 79 ? -16.659 -0.643 -18.451 1.00 92.81 79 THR A C 1
ATOM 635 O O . THR A 1 79 ? -17.061 -1.761 -18.140 1.00 92.81 79 THR A O 1
ATOM 638 N N . GLY A 1 80 ? -17.077 0.466 -17.829 1.00 92.50 80 GLY A N 1
ATOM 639 C CA . GLY A 1 80 ? -18.048 0.462 -16.729 1.00 92.50 80 GLY A CA 1
ATOM 640 C C . GLY A 1 80 ? -17.524 -0.116 -15.408 1.00 92.50 80 GLY 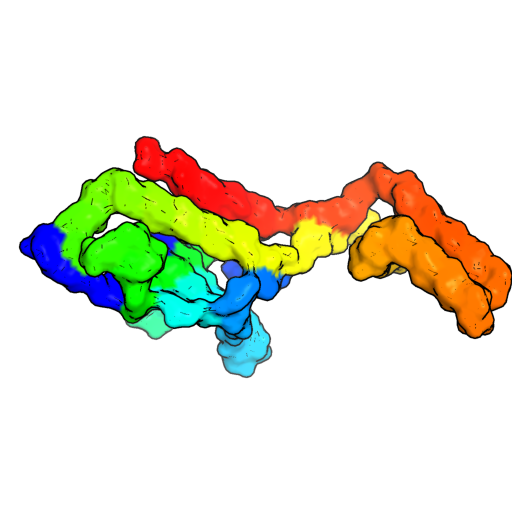A C 1
ATOM 641 O O . GLY A 1 80 ? -18.322 -0.363 -14.510 1.00 92.50 80 GLY A O 1
ATOM 642 N N . ARG A 1 81 ? -16.209 -0.339 -15.268 1.00 96.12 81 ARG A N 1
ATOM 643 C CA . ARG A 1 81 ? -15.608 -0.950 -14.072 1.00 96.12 81 ARG A CA 1
ATOM 644 C C . ARG A 1 81 ? -14.653 -0.006 -13.350 1.00 96.12 81 ARG A C 1
ATOM 646 O O . ARG A 1 81 ? -13.946 0.782 -13.977 1.00 96.12 81 ARG A O 1
ATOM 653 N N . HIS A 1 82 ? -14.561 -0.147 -12.031 1.00 97.62 82 HIS A N 1
ATOM 654 C CA . HIS A 1 82 ? -13.537 0.527 -11.236 1.00 97.62 82 HIS A CA 1
ATOM 655 C C . HIS A 1 82 ? -12.186 -0.152 -11.463 1.00 97.62 82 HIS A C 1
ATOM 657 O O . HIS A 1 82 ? -12.021 -1.337 -11.172 1.00 97.62 82 HIS A O 1
ATOM 663 N N . THR A 1 83 ? -11.226 0.590 -12.020 1.00 97.94 83 THR A N 1
ATOM 664 C CA . THR A 1 83 ? -9.923 0.037 -12.408 1.00 97.94 83 THR A CA 1
ATOM 665 C C . THR A 1 83 ? -8.800 0.808 -11.730 1.00 97.94 83 THR A C 1
ATOM 667 O O . THR A 1 83 ? -8.393 1.874 -12.195 1.00 97.94 83 THR A O 1
ATOM 670 N N . LEU A 1 84 ? -8.274 0.250 -10.641 1.00 98.31 84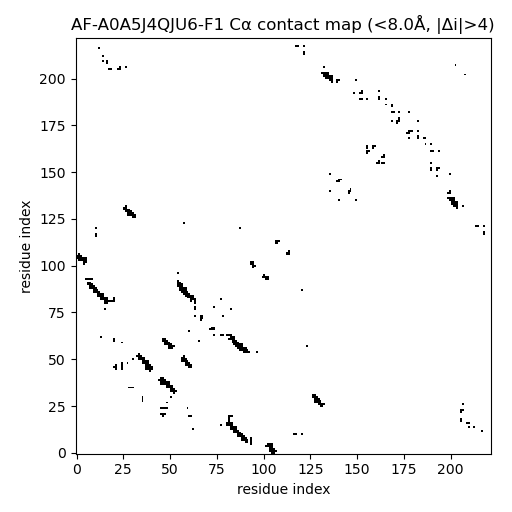 LEU A N 1
ATOM 671 C CA . LEU A 1 84 ? -7.106 0.778 -9.946 1.00 98.31 84 LEU A CA 1
ATOM 672 C C . LEU A 1 84 ? -5.845 0.334 -10.686 1.00 98.31 84 LEU A C 1
ATOM 674 O O . LEU A 1 84 ? -5.609 -0.863 -10.843 1.00 98.31 84 LEU A O 1
ATOM 678 N N . ARG A 1 85 ? -4.999 1.271 -11.111 1.00 98.19 85 ARG A N 1
ATOM 679 C CA . ARG A 1 85 ? -3.667 0.946 -11.629 1.00 98.19 85 ARG A CA 1
ATOM 680 C C . ARG A 1 85 ? -2.615 1.217 -10.578 1.00 98.19 85 ARG A C 1
ATOM 682 O O . ARG A 1 85 ? -2.573 2.309 -10.022 1.00 98.19 85 ARG A O 1
ATOM 689 N N . TYR A 1 86 ? -1.765 0.223 -10.348 1.00 98.50 86 TYR A N 1
ATOM 690 C CA . TYR A 1 86 ? -0.577 0.342 -9.515 1.00 98.50 86 TYR A CA 1
ATOM 691 C C . TYR A 1 86 ? 0.667 0.240 -10.394 1.00 98.50 86 TYR A C 1
ATOM 693 O O . TYR A 1 86 ? 0.859 -0.758 -11.085 1.00 98.50 86 TYR A O 1
ATOM 701 N N . GLU A 1 87 ? 1.521 1.259 -10.346 1.00 98.50 87 GLU A N 1
ATOM 702 C CA . GLU A 1 87 ? 2.798 1.298 -11.051 1.00 98.50 87 GLU A CA 1
ATOM 703 C C . GLU A 1 87 ? 3.972 1.469 -10.087 1.00 98.50 87 GLU A C 1
ATOM 705 O O . GLU A 1 87 ? 3.902 2.273 -9.155 1.00 98.50 87 GLU A O 1
ATOM 710 N N . GLN A 1 88 ? 5.086 0.799 -10.381 1.00 98.00 88 GLN A N 1
ATOM 711 C CA . GLN A 1 88 ? 6.408 1.155 -9.878 1.00 98.00 88 GLN A CA 1
ATOM 712 C C . GLN A 1 88 ? 7.258 1.656 -11.042 1.00 98.00 88 GLN A C 1
ATOM 714 O O . GLN A 1 88 ? 7.548 0.926 -11.988 1.00 98.00 88 GLN A O 1
ATOM 719 N N . ARG A 1 89 ? 7.640 2.930 -10.964 1.00 98.06 89 ARG A N 1
ATOM 720 C CA . ARG A 1 89 ? 8.356 3.653 -12.015 1.00 98.06 89 ARG A CA 1
ATOM 721 C C . ARG A 1 89 ? 9.791 3.903 -11.591 1.00 98.06 89 ARG A C 1
ATOM 723 O O . ARG A 1 89 ? 10.029 4.768 -10.746 1.00 98.06 89 ARG A O 1
ATOM 730 N N . TYR A 1 90 ? 10.746 3.213 -12.193 1.00 97.19 90 TYR A N 1
ATOM 731 C CA . TYR A 1 90 ? 12.169 3.440 -11.980 1.00 97.19 90 TYR A CA 1
ATOM 732 C C . TYR A 1 90 ? 12.692 4.450 -12.999 1.00 97.19 90 TYR A C 1
ATOM 734 O O . TYR A 1 90 ? 12.786 4.170 -14.193 1.00 97.19 90 TYR A O 1
ATOM 742 N N . ARG A 1 91 ? 13.035 5.653 -12.529 1.00 94.62 91 ARG A N 1
ATOM 743 C CA . ARG A 1 91 ? 13.368 6.797 -13.400 1.00 94.62 91 ARG A CA 1
ATOM 744 C C . ARG A 1 91 ? 14.862 7.075 -13.522 1.00 94.62 91 ARG A C 1
ATOM 746 O O . ARG A 1 91 ? 15.256 7.877 -14.360 1.00 94.62 91 ARG A O 1
ATOM 753 N N . LYS A 1 92 ? 15.680 6.495 -12.643 1.00 91.88 92 LYS A N 1
ATOM 754 C CA . LYS A 1 92 ? 17.138 6.666 -12.630 1.00 91.88 92 LYS A CA 1
ATOM 755 C C . LYS A 1 92 ? 17.806 5.560 -11.823 1.00 91.88 92 LYS A C 1
ATOM 757 O O . LYS A 1 92 ? 17.166 4.929 -10.987 1.00 91.88 92 LYS A O 1
ATOM 762 N N . ARG A 1 93 ? 19.118 5.390 -12.030 1.00 91.88 93 ARG A N 1
ATOM 763 C CA . ARG A 1 93 ? 19.973 4.452 -11.277 1.00 91.88 93 ARG A CA 1
ATOM 764 C C . ARG A 1 93 ? 19.471 2.997 -11.330 1.00 91.88 93 ARG A C 1
ATOM 766 O O . ARG A 1 93 ? 19.505 2.303 -10.315 1.00 91.88 93 ARG A O 1
ATOM 773 N N . LEU A 1 94 ? 19.017 2.534 -12.501 1.00 95.38 94 LEU A N 1
ATOM 774 C CA . LEU A 1 94 ? 18.601 1.136 -12.687 1.00 95.38 94 LEU A CA 1
ATOM 775 C C . LEU A 1 94 ? 19.723 0.138 -12.349 1.00 95.38 94 LEU A C 1
ATOM 777 O O . LEU A 1 94 ? 19.440 -0.772 -11.576 1.00 95.38 94 LEU A O 1
ATOM 781 N N . PRO A 1 95 ? 20.985 0.334 -12.800 1.00 95.19 95 PRO A N 1
ATOM 782 C CA . PRO A 1 95 ? 22.092 -0.565 -12.454 1.00 95.19 95 PRO A CA 1
ATOM 783 C C . PRO A 1 95 ? 22.223 -0.797 -10.943 1.00 95.19 95 PRO A C 1
ATOM 785 O O . PRO A 1 95 ? 22.147 -1.923 -10.465 1.00 95.19 95 PRO A O 1
ATOM 788 N N . ALA A 1 96 ? 22.268 0.290 -10.165 1.00 94.25 96 ALA A N 1
ATOM 789 C CA . ALA A 1 96 ? 22.343 0.225 -8.706 1.00 94.25 96 ALA A CA 1
ATOM 790 C C . ALA A 1 96 ? 21.072 -0.351 -8.054 1.00 94.25 96 ALA A C 1
ATOM 792 O O . ALA A 1 96 ? 21.156 -1.001 -7.019 1.00 94.25 96 ALA A O 1
ATOM 793 N N . THR A 1 97 ? 19.893 -0.118 -8.642 1.00 93.25 97 THR A N 1
ATOM 794 C CA . THR A 1 97 ? 18.617 -0.639 -8.119 1.00 93.25 97 THR A CA 1
ATOM 795 C C . THR A 1 97 ? 18.520 -2.157 -8.280 1.00 93.25 97 THR A C 1
ATOM 797 O O . THR A 1 97 ? 18.031 -2.836 -7.377 1.00 93.25 97 THR A O 1
ATOM 800 N N . PHE A 1 98 ? 18.996 -2.687 -9.408 1.00 94.56 98 PHE A N 1
ATOM 801 C CA . PHE A 1 98 ? 18.924 -4.113 -9.731 1.00 94.56 98 PHE A CA 1
ATOM 802 C C . PHE A 1 98 ? 20.218 -4.881 -9.435 1.00 94.56 98 PHE A C 1
ATOM 804 O O . PHE A 1 98 ? 20.221 -6.100 -9.551 1.00 94.56 98 PHE A O 1
ATOM 811 N N . GLY A 1 99 ? 21.288 -4.202 -9.008 1.00 94.31 99 GLY A N 1
ATOM 812 C CA . GLY A 1 99 ? 22.564 -4.837 -8.664 1.00 94.31 99 GLY A CA 1
ATOM 813 C C . GLY A 1 99 ? 23.314 -5.386 -9.878 1.00 94.31 99 GLY A C 1
ATOM 814 O O . GLY A 1 99 ? 23.973 -6.412 -9.773 1.00 94.31 99 GLY A O 1
ATOM 815 N N . VAL A 1 100 ? 23.191 -4.722 -11.028 1.00 95.00 100 VAL A N 1
ATOM 816 C CA . VAL A 1 100 ? 23.815 -5.123 -12.300 1.00 95.00 100 VAL A CA 1
ATOM 817 C C . VAL A 1 100 ? 24.645 -3.977 -12.861 1.00 95.00 100 VAL A C 1
ATOM 819 O O . VAL A 1 100 ? 24.394 -2.821 -12.531 1.00 95.00 100 VAL A O 1
ATOM 822 N N . GLU A 1 101 ? 25.607 -4.268 -13.736 1.00 94.44 101 GLU A N 1
ATOM 823 C CA . GLU A 1 101 ? 26.421 -3.235 -14.395 1.00 94.44 101 GLU A CA 1
ATOM 824 C C . GLU A 1 101 ? 25.563 -2.321 -15.284 1.00 94.44 101 GLU A C 1
ATOM 826 O O . GLU A 1 101 ? 25.693 -1.094 -15.273 1.00 94.44 101 GLU A O 1
ATOM 831 N N . ARG A 1 102 ? 24.636 -2.923 -16.034 1.00 95.62 102 ARG A N 1
ATOM 832 C CA . ARG A 1 102 ? 23.766 -2.237 -16.985 1.00 95.62 102 ARG A CA 1
ATOM 833 C C . ARG A 1 102 ? 22.466 -3.008 -17.145 1.00 95.62 102 ARG A C 1
ATOM 835 O O . ARG A 1 102 ? 22.494 -4.225 -17.238 1.00 95.62 102 ARG A O 1
ATOM 842 N N . VAL A 1 103 ? 21.339 -2.300 -17.227 1.00 96.75 103 VAL A N 1
ATOM 843 C CA . VAL A 1 103 ? 20.068 -2.903 -17.652 1.00 96.75 103 VAL A CA 1
ATOM 844 C C . VAL A 1 103 ? 19.954 -2.744 -19.161 1.00 96.75 103 VAL A C 1
ATOM 846 O O . VAL A 1 103 ? 19.966 -1.614 -19.656 1.00 96.75 103 VAL A O 1
ATOM 849 N N . THR A 1 104 ? 19.872 -3.855 -19.889 1.00 97.19 104 THR A N 1
ATOM 850 C CA . THR A 1 104 ? 19.779 -3.863 -21.355 1.00 97.19 104 THR A CA 1
ATOM 851 C C . THR A 1 104 ? 18.406 -4.319 -21.838 1.00 97.19 104 THR A C 1
ATOM 853 O O . THR A 1 104 ? 17.625 -4.897 -21.081 1.00 97.19 104 THR A O 1
ATOM 856 N N . GLY A 1 105 ? 18.104 -4.074 -23.115 1.00 95.94 105 GLY A N 1
ATOM 857 C CA . GLY A 1 105 ? 16.880 -4.568 -23.744 1.00 95.94 105 GLY A CA 1
ATOM 858 C C . GLY A 1 105 ? 16.743 -6.094 -23.682 1.00 95.94 105 GLY A C 1
ATOM 859 O O . GLY A 1 105 ? 15.631 -6.585 -23.519 1.00 95.94 105 GLY A O 1
ATOM 860 N N . ALA A 1 106 ? 17.852 -6.841 -23.754 1.00 95.62 106 ALA A N 1
ATOM 861 C CA . ALA A 1 106 ? 17.848 -8.301 -23.635 1.00 95.62 106 ALA A CA 1
ATOM 862 C C . ALA A 1 106 ? 17.344 -8.777 -22.265 1.00 95.62 106 ALA A C 1
ATOM 864 O O . ALA A 1 106 ? 16.546 -9.707 -22.194 1.00 95.62 106 ALA A O 1
ATOM 865 N N . MET A 1 107 ? 17.746 -8.096 -21.187 1.00 96.25 107 MET A N 1
ATOM 866 C CA . MET A 1 107 ? 17.352 -8.458 -19.822 1.00 96.25 107 MET A CA 1
ATOM 867 C C . MET A 1 107 ? 15.846 -8.340 -19.580 1.00 96.25 107 MET A C 1
ATOM 869 O O . MET A 1 107 ? 15.321 -9.001 -18.696 1.00 96.25 107 MET A O 1
ATOM 873 N N . LEU A 1 108 ? 15.126 -7.533 -20.364 1.00 93.81 108 LEU A N 1
ATOM 874 C CA . LEU A 1 108 ? 13.668 -7.419 -20.240 1.00 93.81 108 LEU A CA 1
ATOM 875 C C . LEU A 1 108 ? 12.933 -8.718 -20.608 1.00 93.81 108 LEU A C 1
ATOM 877 O O . LEU A 1 108 ? 11.785 -8.888 -20.209 1.00 93.81 108 LEU A O 1
ATOM 881 N N . TYR A 1 109 ? 13.591 -9.606 -21.357 1.00 92.25 109 TYR A N 1
ATOM 882 C CA . TYR A 1 109 ? 13.093 -10.931 -21.727 1.00 92.25 109 TYR A CA 1
ATOM 883 C C . TYR A 1 109 ? 13.709 -12.050 -20.875 1.00 92.25 109 TYR A C 1
ATOM 885 O O . TYR A 1 109 ? 13.329 -13.207 -21.032 1.00 92.25 109 TYR A O 1
ATOM 893 N N . ASP A 1 110 ? 14.661 -11.722 -19.997 1.00 94.38 110 ASP A N 1
ATOM 894 C CA . ASP A 1 110 ? 15.258 -12.682 -19.075 1.00 94.38 110 ASP A CA 1
ATOM 895 C C . ASP A 1 110 ? 14.286 -12.978 -17.925 1.00 94.38 110 ASP A C 1
ATOM 897 O O . ASP A 1 110 ? 13.809 -12.070 -17.237 1.00 94.38 110 ASP A O 1
ATOM 901 N N . GLU A 1 111 ? 13.992 -14.261 -17.715 1.00 94.12 111 GLU A N 1
ATOM 902 C CA . GLU A 1 111 ? 13.003 -14.702 -16.727 1.00 94.12 111 GLU A CA 1
ATOM 903 C C . GLU A 1 111 ? 13.419 -14.304 -15.304 1.00 94.12 111 GLU A C 1
ATOM 905 O O . GLU A 1 111 ? 12.600 -13.803 -14.530 1.00 94.12 111 GLU A O 1
ATOM 910 N N . ALA A 1 112 ? 14.697 -14.471 -14.954 1.00 94.12 112 ALA A N 1
ATOM 911 C CA . ALA A 1 112 ? 15.190 -14.168 -13.615 1.00 94.12 112 ALA A CA 1
ATOM 912 C C . ALA A 1 112 ? 15.121 -12.662 -13.318 1.00 94.12 112 ALA A C 1
ATOM 914 O O . ALA A 1 112 ? 14.686 -12.259 -12.232 1.00 94.12 112 ALA A O 1
ATOM 915 N N . PHE A 1 113 ? 15.494 -11.822 -14.286 1.00 95.56 113 PHE A N 1
ATOM 916 C CA . PHE A 1 113 ? 15.354 -10.374 -14.184 1.00 95.56 113 PHE A CA 1
ATOM 917 C C . PHE A 1 113 ? 13.885 -9.958 -14.072 1.00 95.56 113 PHE A C 1
ATOM 919 O O . PHE A 1 113 ? 13.541 -9.168 -13.192 1.00 95.56 113 PHE A O 1
ATOM 926 N N . TYR A 1 114 ? 13.002 -10.518 -14.901 1.00 93.94 114 TYR A N 1
ATOM 927 C CA . TYR A 1 114 ? 11.570 -10.233 -14.837 1.00 93.94 114 TYR A CA 1
ATOM 928 C C . TYR A 1 114 ? 10.967 -10.592 -13.469 1.00 93.94 114 TYR A C 1
ATOM 930 O O . TYR A 1 114 ? 10.316 -9.749 -12.843 1.00 93.94 114 TYR A O 1
ATOM 938 N N . ILE A 1 115 ? 11.258 -11.791 -12.948 1.00 93.88 115 ILE A N 1
ATOM 939 C CA . ILE A 1 115 ? 10.832 -12.227 -11.608 1.00 93.88 115 ILE A CA 1
ATOM 940 C C . ILE A 1 115 ? 11.367 -11.271 -10.532 1.00 93.88 115 ILE A C 1
ATOM 942 O O . ILE A 1 115 ? 10.643 -10.914 -9.601 1.00 93.88 115 ILE A O 1
ATOM 946 N N . ASN A 1 116 ? 12.613 -10.801 -10.658 1.00 95.00 116 ASN A N 1
ATOM 947 C CA . ASN A 1 116 ? 13.182 -9.826 -9.728 1.00 95.00 116 ASN A CA 1
ATOM 948 C C . ASN A 1 116 ? 12.399 -8.502 -9.723 1.00 95.00 116 ASN A C 1
ATOM 950 O O . ASN A 1 116 ? 12.073 -7.985 -8.652 1.00 95.00 116 ASN A O 1
ATOM 954 N N . VAL A 1 117 ? 12.070 -7.968 -10.904 1.00 95.88 117 VAL A N 1
ATOM 955 C CA . VAL A 1 117 ? 11.285 -6.731 -11.051 1.00 95.88 117 VAL A CA 1
ATOM 956 C C . VAL A 1 117 ? 9.899 -6.895 -10.423 1.00 95.88 117 VAL A C 1
ATOM 958 O O . VAL A 1 117 ? 9.452 -6.032 -9.666 1.00 95.88 117 VAL A O 1
ATOM 961 N N . VAL A 1 118 ? 9.240 -8.020 -10.691 1.00 96.12 118 VAL A N 1
ATOM 962 C CA . VAL A 1 118 ? 7.937 -8.370 -10.123 1.00 96.12 118 VAL A CA 1
ATOM 963 C C . VAL A 1 118 ? 7.972 -8.444 -8.593 1.00 96.12 118 VAL A C 1
ATOM 965 O O . VAL A 1 118 ? 7.121 -7.849 -7.927 1.00 96.12 118 VAL A O 1
ATOM 968 N N . ASN A 1 119 ? 8.949 -9.157 -8.025 1.00 95.38 119 ASN A N 1
ATOM 969 C CA . ASN A 1 119 ? 9.052 -9.332 -6.577 1.00 95.38 119 ASN A CA 1
ATOM 970 C C . ASN A 1 119 ? 9.233 -7.981 -5.886 1.00 95.38 119 ASN A C 1
ATOM 972 O O . ASN A 1 119 ? 8.530 -7.677 -4.925 1.00 95.38 119 ASN A O 1
ATOM 976 N N . ARG A 1 120 ? 10.085 -7.112 -6.442 1.00 95.62 120 ARG A N 1
ATOM 977 C CA . ARG A 1 120 ? 10.279 -5.747 -5.932 1.00 95.62 120 ARG A CA 1
ATOM 978 C C . ARG A 1 120 ? 9.010 -4.903 -6.009 1.00 95.62 120 ARG A C 1
ATOM 980 O O . ARG A 1 120 ? 8.760 -4.118 -5.092 1.00 95.62 120 ARG A O 1
ATOM 987 N N . TRP A 1 121 ? 8.206 -5.066 -7.058 1.00 97.19 121 TRP A N 1
ATOM 988 C CA . TRP A 1 121 ? 6.905 -4.405 -7.195 1.00 97.19 121 TRP A CA 1
ATOM 989 C C . TRP A 1 121 ? 5.916 -4.856 -6.122 1.00 97.19 121 TRP A C 1
ATOM 991 O O . TRP A 1 121 ? 5.319 -4.019 -5.442 1.00 97.19 121 TRP A O 1
ATOM 1001 N N . GLN A 1 122 ? 5.822 -6.159 -5.863 1.00 97.19 122 GLN A N 1
ATOM 1002 C CA . GLN A 1 122 ? 5.001 -6.686 -4.775 1.00 97.19 122 GLN A CA 1
ATOM 1003 C C . GLN A 1 122 ? 5.500 -6.219 -3.394 1.00 97.19 122 GLN A C 1
ATOM 1005 O O . GLN A 1 122 ? 4.709 -5.782 -2.554 1.00 97.19 122 GLN A O 1
ATOM 1010 N N . GLU A 1 123 ? 6.807 -6.297 -3.141 1.00 96.25 123 GLU A N 1
ATOM 1011 C CA . GLU A 1 123 ? 7.432 -5.875 -1.882 1.00 96.25 123 GLU A CA 1
ATOM 1012 C C . GLU A 1 123 ? 7.225 -4.383 -1.619 1.00 96.25 123 GLU A C 1
ATOM 1014 O O . GLU A 1 123 ? 6.903 -3.990 -0.499 1.00 96.25 123 GLU A O 1
ATOM 1019 N N . SER A 1 124 ? 7.334 -3.551 -2.656 1.00 96.62 124 SER A N 1
ATOM 1020 C CA . SER A 1 124 ? 7.104 -2.107 -2.560 1.00 96.62 124 SER A CA 1
ATOM 1021 C C . SER A 1 124 ? 5.668 -1.789 -2.143 1.00 96.62 124 SER A C 1
ATOM 1023 O O . SER A 1 124 ? 5.452 -0.893 -1.328 1.00 96.62 124 SER A O 1
ATOM 1025 N N . TYR A 1 125 ? 4.684 -2.546 -2.637 1.00 97.12 125 TYR A N 1
ATOM 1026 C CA . TYR A 1 125 ? 3.302 -2.438 -2.174 1.00 97.12 125 TYR A CA 1
ATOM 1027 C C . TYR A 1 125 ? 3.133 -2.862 -0.712 1.00 97.12 125 TYR A C 1
ATOM 1029 O O . TYR A 1 125 ? 2.450 -2.163 0.043 1.00 97.12 125 TYR A O 1
ATOM 1037 N N . LYS A 1 126 ? 3.745 -3.984 -0.309 1.00 94.88 126 LYS A N 1
ATOM 1038 C CA . LYS A 1 126 ? 3.691 -4.509 1.069 1.00 94.88 126 LYS A CA 1
ATOM 1039 C C . LYS A 1 126 ? 4.386 -3.588 2.075 1.00 94.88 126 LYS A C 1
ATOM 1041 O O . LYS A 1 126 ? 3.981 -3.529 3.228 1.00 94.88 126 LYS A O 1
ATOM 1046 N N . ALA A 1 127 ? 5.405 -2.852 1.635 1.00 94.62 127 ALA A N 1
ATOM 1047 C CA . ALA A 1 127 ? 6.146 -1.905 2.462 1.00 94.62 127 ALA A CA 1
ATOM 1048 C C . ALA A 1 127 ? 5.357 -0.624 2.794 1.00 94.62 127 ALA A C 1
ATOM 1050 O O . ALA A 1 127 ? 5.736 0.102 3.715 1.00 94.62 127 ALA A O 1
ATOM 1051 N N . ILE A 1 128 ? 4.281 -0.319 2.058 1.00 92.62 128 ILE A N 1
ATOM 1052 C CA . ILE A 1 128 ? 3.385 0.792 2.398 1.00 92.62 128 ILE A CA 1
ATOM 1053 C C . ILE A 1 128 ? 2.609 0.391 3.650 1.00 92.62 128 ILE A C 1
ATOM 1055 O O . ILE A 1 128 ? 1.823 -0.557 3.603 1.00 92.62 128 ILE A O 1
ATOM 1059 N N . LYS A 1 129 ? 2.776 1.150 4.739 1.00 85.94 129 LYS A N 1
ATOM 1060 C CA . LYS A 1 129 ? 1.959 1.009 5.943 1.00 85.94 129 LYS A CA 1
ATOM 1061 C C . LYS A 1 129 ? 0.506 1.210 5.545 1.00 85.94 129 LYS A C 1
ATOM 1063 O O . LYS A 1 129 ? 0.125 2.293 5.094 1.00 85.94 129 LYS A O 1
ATOM 1068 N N . LYS A 1 130 ? -0.294 0.164 5.688 1.00 84.81 130 LYS A N 1
ATOM 1069 C CA . LYS A 1 130 ? -1.726 0.262 5.470 1.00 84.81 130 LYS A CA 1
ATOM 1070 C C . LYS A 1 130 ? -2.355 0.892 6.716 1.00 84.81 130 LYS A C 1
ATOM 1072 O O . LYS A 1 130 ? -1.947 0.613 7.844 1.00 84.81 130 LYS A O 1
ATOM 1077 N N . ILE A 1 131 ? -3.210 1.883 6.502 1.00 70.94 131 ILE A N 1
ATOM 1078 C CA . ILE A 1 131 ? -3.877 2.663 7.554 1.00 70.94 131 ILE A CA 1
ATOM 1079 C C . ILE A 1 131 ? -5.379 2.499 7.391 1.00 70.94 131 ILE A C 1
ATOM 1081 O O . ILE A 1 131 ? -5.847 2.115 6.325 1.00 70.94 131 ILE A O 1
ATOM 1085 N N . ASN A 1 132 ? -6.155 2.769 8.439 1.00 60.78 132 ASN A N 1
ATOM 1086 C CA . ASN A 1 132 ? -7.595 2.485 8.419 1.00 60.78 132 ASN A CA 1
ATOM 1087 C C . ASN A 1 132 ? -7.900 1.006 8.068 1.00 60.78 132 ASN A C 1
ATOM 1089 O O . ASN A 1 132 ? -8.958 0.700 7.523 1.00 60.78 132 ASN A O 1
ATOM 1093 N N . ASP A 1 133 ? -6.957 0.095 8.357 1.00 58.88 133 ASP A N 1
ATOM 1094 C CA . ASP A 1 133 ? -7.065 -1.362 8.146 1.00 58.88 133 ASP A CA 1
ATOM 1095 C C . ASP A 1 133 ? -8.087 -2.020 9.061 1.00 58.88 133 ASP A C 1
ATOM 1097 O O . ASP A 1 133 ? -8.517 -3.144 8.829 1.00 58.88 133 ASP A O 1
ATOM 1101 N N . VAL A 1 134 ? -8.453 -1.288 10.100 1.00 53.00 134 VAL A N 1
ATOM 1102 C CA . VAL A 1 134 ? -9.440 -1.612 11.102 1.00 53.00 134 VAL A CA 1
ATOM 1103 C C . VAL A 1 134 ? -10.598 -0.663 10.828 1.00 53.00 134 VAL A C 1
ATOM 1105 O O . VAL A 1 134 ? -10.574 0.499 11.235 1.00 53.00 134 VAL A O 1
ATOM 1108 N N . THR A 1 135 ? -11.589 -1.118 10.064 1.00 57.41 135 THR A N 1
ATOM 1109 C CA . THR A 1 135 ? -12.832 -0.356 9.916 1.00 57.41 135 THR A CA 1
ATOM 1110 C C . THR A 1 135 ? -13.764 -0.656 11.070 1.00 57.41 135 THR A C 1
ATOM 1112 O O . THR A 1 135 ? -13.850 -1.801 11.520 1.00 57.41 135 THR A O 1
ATOM 1115 N N . LEU A 1 136 ? -14.483 0.378 11.515 1.00 61.34 136 LEU A N 1
ATOM 1116 C CA . LEU A 1 136 ? -15.631 0.208 12.394 1.00 61.34 136 LEU A CA 1
ATOM 1117 C C . LEU A 1 136 ? -16.575 -0.787 11.721 1.00 61.34 136 LEU A C 1
ATOM 1119 O O . LEU A 1 136 ? -17.017 -0.557 10.593 1.00 61.34 136 LEU A O 1
ATOM 1123 N N . ASN A 1 137 ? -16.843 -1.908 12.384 1.00 64.88 137 ASN A N 1
ATOM 1124 C CA . ASN A 1 137 ? -17.850 -2.835 11.908 1.00 64.88 137 ASN A CA 1
ATOM 1125 C C . ASN A 1 137 ? -19.222 -2.201 12.166 1.00 64.88 137 ASN A C 1
ATOM 1127 O O . ASN A 1 137 ? -19.798 -2.409 13.225 1.00 64.88 137 ASN A O 1
ATOM 1131 N N . PHE A 1 138 ? -19.729 -1.394 11.232 1.00 64.62 138 PHE A N 1
ATOM 1132 C CA . PHE A 1 138 ? -21.037 -0.742 11.362 1.00 64.62 138 PHE A CA 1
ATOM 1133 C C . PHE A 1 138 ? -22.211 -1.732 11.393 1.00 64.62 138 PHE A C 1
ATOM 1135 O O . PHE A 1 138 ? -23.294 -1.353 11.828 1.00 64.62 138 PHE A O 1
ATOM 1142 N N . GLU A 1 139 ? -22.003 -2.995 11.004 1.00 65.75 139 GLU A N 1
ATOM 1143 C CA . GLU A 1 139 ? -22.992 -4.061 11.209 1.00 65.75 139 GLU A CA 1
ATOM 1144 C C . GLU A 1 139 ? -23.078 -4.466 12.689 1.00 65.75 139 GL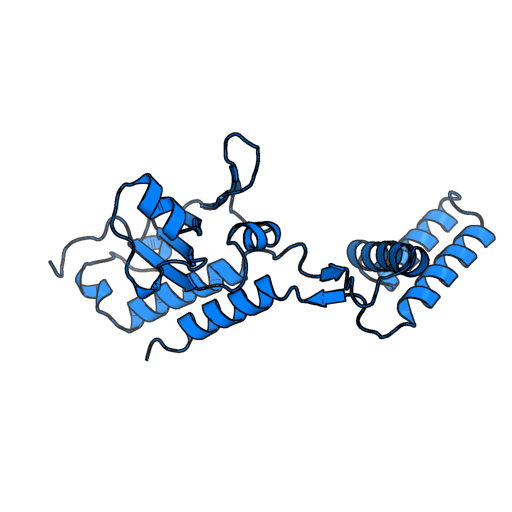U A C 1
ATOM 1146 O O . GLU A 1 139 ? -24.160 -4.762 13.188 1.00 65.75 139 GLU A O 1
ATOM 1151 N N . ALA A 1 140 ? -21.952 -4.434 13.411 1.00 63.97 140 ALA A N 1
ATOM 1152 C CA . ALA A 1 140 ? -21.888 -4.703 14.850 1.00 63.97 140 ALA A CA 1
ATOM 1153 C C . ALA A 1 140 ? -22.014 -3.433 15.715 1.00 63.97 140 ALA A C 1
ATOM 1155 O O . ALA A 1 140 ? -22.368 -3.506 16.890 1.00 63.97 140 ALA A O 1
ATOM 1156 N N . MET A 1 141 ? -21.700 -2.266 15.153 1.00 72.06 141 MET A N 1
ATOM 1157 C CA . MET A 1 141 ? -21.636 -0.976 15.832 1.00 72.06 141 MET A CA 1
ATOM 1158 C C . MET A 1 141 ? -22.860 -0.130 15.478 1.00 72.06 141 MET A C 1
ATOM 1160 O O . MET A 1 141 ? -22.766 0.892 14.797 1.00 72.06 141 MET A O 1
ATOM 1164 N N . THR A 1 142 ? -24.023 -0.562 15.961 1.00 77.94 142 THR A N 1
ATOM 1165 C CA . THR A 1 142 ? -25.308 0.091 15.677 1.00 77.94 142 THR A CA 1
ATOM 1166 C C . THR A 1 142 ? -25.758 1.048 16.784 1.00 77.94 142 THR A C 1
ATOM 1168 O O . THR A 1 142 ? -26.748 1.759 16.614 1.00 77.94 142 THR A O 1
ATOM 1171 N N . THR A 1 143 ? -25.064 1.094 17.930 1.00 83.12 143 THR A N 1
ATOM 1172 C CA . THR A 1 143 ? -25.434 1.953 19.069 1.00 83.12 143 THR A CA 1
ATOM 1173 C C . THR A 1 143 ? -24.313 2.899 19.512 1.00 83.12 143 THR A C 1
ATOM 1175 O O . THR A 1 143 ? -23.126 2.675 19.272 1.00 83.12 143 THR A O 1
ATOM 1178 N N . LYS A 1 144 ? -24.676 3.955 20.259 1.00 85.62 144 LYS A N 1
ATOM 1179 C CA . LYS A 1 144 ? -23.708 4.873 20.899 1.00 85.62 144 LYS A CA 1
ATOM 1180 C C . LYS A 1 144 ? -22.741 4.146 21.842 1.00 85.62 144 LYS A C 1
ATOM 1182 O O . LYS A 1 144 ? -21.587 4.544 21.968 1.00 85.62 144 LYS A O 1
ATOM 1187 N N . LYS A 1 145 ? -23.207 3.085 22.508 1.00 85.75 145 LYS A N 1
ATOM 1188 C CA . LYS A 1 145 ? -22.387 2.277 23.419 1.00 85.75 145 LYS A CA 1
ATOM 1189 C C . LYS A 1 145 ? -21.295 1.533 22.651 1.00 85.75 145 LYS A C 1
ATOM 1191 O O . LYS A 1 145 ? -20.158 1.489 23.118 1.00 85.75 145 LYS A O 1
ATOM 1196 N N . ASP A 1 146 ? -21.628 1.014 21.473 1.00 79.81 146 ASP A N 1
ATOM 1197 C CA . ASP A 1 146 ? -20.671 0.324 20.606 1.00 79.81 146 ASP A CA 1
ATOM 1198 C C . ASP A 1 146 ? -19.618 1.304 20.077 1.00 79.81 146 ASP A C 1
ATOM 1200 O O . ASP A 1 146 ? -18.428 0.998 20.107 1.00 79.81 146 ASP A O 1
ATOM 1204 N N . LEU A 1 147 ? -20.033 2.526 19.718 1.00 80.56 147 LEU A N 1
ATOM 1205 C CA . LEU A 1 147 ? -19.122 3.600 19.314 1.00 80.56 147 LEU A CA 1
ATOM 1206 C C . LEU A 1 147 ? -18.113 3.961 20.415 1.00 80.56 147 LEU A C 1
ATOM 1208 O O . LEU A 1 147 ? -16.913 4.030 20.153 1.00 80.56 147 LEU A O 1
ATOM 1212 N N . TYR A 1 148 ? -18.566 4.177 21.655 1.00 85.94 148 TYR A N 1
ATOM 1213 C CA . TYR A 1 148 ? -17.659 4.506 22.763 1.00 85.94 148 TYR A CA 1
ATOM 1214 C C . TYR A 1 148 ? -16.698 3.367 23.093 1.00 85.94 148 TYR A C 1
ATOM 1216 O O . TYR A 1 148 ? -15.516 3.602 23.346 1.00 85.94 148 TYR A O 1
ATOM 1224 N N . LYS A 1 149 ? -17.186 2.126 23.045 1.00 82.38 149 LYS A N 1
ATOM 1225 C CA . LYS A 1 149 ? -16.349 0.945 23.240 1.00 82.38 149 LYS A CA 1
ATOM 1226 C C . LYS A 1 149 ? -15.281 0.825 22.152 1.00 82.38 149 LYS A C 1
ATOM 1228 O O . LYS A 1 149 ? -14.141 0.492 22.463 1.00 82.38 149 LYS A O 1
ATOM 1233 N N . MET A 1 150 ? -15.627 1.159 20.911 1.00 77.06 150 MET A N 1
ATOM 1234 C CA . MET A 1 150 ? -14.680 1.209 19.803 1.00 77.06 150 MET A CA 1
ATOM 1235 C C . MET A 1 150 ? -13.634 2.302 19.954 1.00 77.06 150 MET A C 1
ATOM 1237 O O . MET A 1 150 ? -12.451 2.028 19.775 1.00 77.06 150 MET A O 1
ATOM 1241 N N . GLY A 1 151 ? -14.038 3.510 20.351 1.00 79.94 151 GLY A N 1
ATOM 1242 C CA . GLY A 1 151 ? -13.088 4.577 20.670 1.00 79.94 151 GLY A CA 1
ATOM 1243 C C . GLY A 1 151 ? -12.061 4.137 21.720 1.00 79.94 151 GLY A C 1
ATOM 1244 O O . GLY A 1 151 ? -10.870 4.401 21.564 1.00 79.94 151 GLY A O 1
ATOM 1245 N N . LEU A 1 152 ? -12.505 3.398 22.743 1.00 8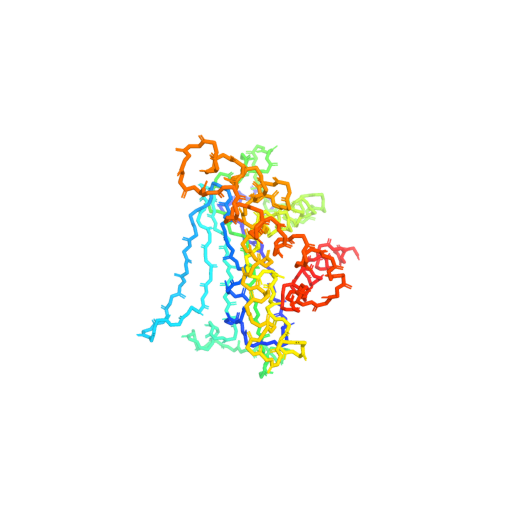7.69 152 LEU A N 1
ATOM 1246 C CA . LEU A 1 152 ? -11.626 2.854 23.776 1.00 87.69 152 LEU A CA 1
ATOM 1247 C C . LEU A 1 152 ? -10.696 1.746 23.249 1.00 87.69 152 LEU A C 1
ATOM 1249 O O . LEU A 1 152 ? -9.509 1.780 23.552 1.00 87.69 152 LEU A O 1
ATOM 1253 N N . LEU A 1 153 ? -11.188 0.796 22.445 1.00 81.06 153 LEU A N 1
ATOM 1254 C CA . LEU A 1 153 ? -10.347 -0.249 21.835 1.00 81.06 153 LEU A CA 1
ATOM 1255 C C . LEU A 1 153 ? -9.281 0.336 20.898 1.00 81.06 153 LEU A C 1
ATOM 1257 O O . LEU A 1 153 ? -8.116 -0.045 20.992 1.00 81.06 153 LEU A O 1
ATOM 1261 N N . SER A 1 154 ? -9.650 1.312 20.066 1.00 76.62 154 SER A N 1
ATOM 1262 C CA . SER A 1 154 ? -8.700 2.027 19.208 1.00 76.62 154 SER A CA 1
ATOM 1263 C C . SER A 1 154 ? -7.637 2.762 20.026 1.00 76.62 154 SER A C 1
ATOM 1265 O O . SER A 1 154 ? -6.462 2.726 19.667 1.00 76.62 154 SER A O 1
ATOM 1267 N N . LEU A 1 155 ? -8.025 3.394 21.144 1.00 82.38 155 LEU A N 1
ATOM 1268 C CA . LEU A 1 155 ? -7.086 4.048 22.060 1.00 82.38 155 LEU A CA 1
ATOM 1269 C C . LEU A 1 155 ? -6.108 3.037 22.681 1.00 82.38 155 LEU A C 1
ATOM 1271 O O . LEU A 1 155 ? -4.912 3.298 22.741 1.00 82.38 155 LEU A O 1
ATOM 1275 N N . ILE A 1 156 ? -6.602 1.868 23.099 1.00 83.44 156 ILE A N 1
ATOM 1276 C CA . ILE A 1 156 ? -5.768 0.783 23.634 1.00 83.44 156 ILE A CA 1
ATOM 1277 C C . ILE A 1 156 ? -4.715 0.358 22.602 1.00 83.44 156 ILE A C 1
ATOM 1279 O O . ILE A 1 156 ? -3.545 0.212 22.948 1.00 83.44 156 ILE A O 1
ATOM 1283 N N . GLU A 1 157 ? -5.102 0.192 21.337 1.00 74.69 157 GLU A N 1
ATOM 1284 C CA . GLU A 1 157 ? -4.188 -0.234 20.274 1.00 74.69 157 GLU A CA 1
ATOM 1285 C C . GLU A 1 157 ? -3.097 0.808 19.983 1.00 74.69 157 GLU A C 1
ATOM 1287 O O . GLU A 1 157 ? -1.911 0.467 19.986 1.00 74.69 157 GLU A O 1
ATOM 1292 N N . VAL A 1 158 ? -3.458 2.089 19.824 1.00 73.12 158 VAL A N 1
ATOM 1293 C CA . VAL A 1 158 ? -2.465 3.157 19.583 1.00 73.12 158 VAL A CA 1
ATOM 1294 C C . VAL A 1 158 ? -1.554 3.410 20.787 1.00 73.12 158 VAL A C 1
ATOM 1296 O O . VAL A 1 158 ? -0.422 3.855 20.606 1.00 73.12 158 VAL A O 1
ATOM 1299 N N . SER A 1 159 ? -2.002 3.078 22.001 1.00 79.19 159 SER A N 1
ATOM 1300 C CA . SER A 1 159 ? -1.201 3.142 23.230 1.00 79.19 159 SER A CA 1
ATOM 1301 C C . SER A 1 159 ? -0.293 1.922 23.446 1.00 79.19 159 SER A C 1
ATOM 1303 O O . SER A 1 159 ? 0.299 1.795 24.516 1.00 79.19 159 SER A O 1
ATOM 1305 N N . GLY A 1 160 ? -0.148 1.028 22.460 1.00 71.62 160 GLY A N 1
ATOM 1306 C CA . GLY A 1 160 ? 0.727 -0.149 22.557 1.00 71.6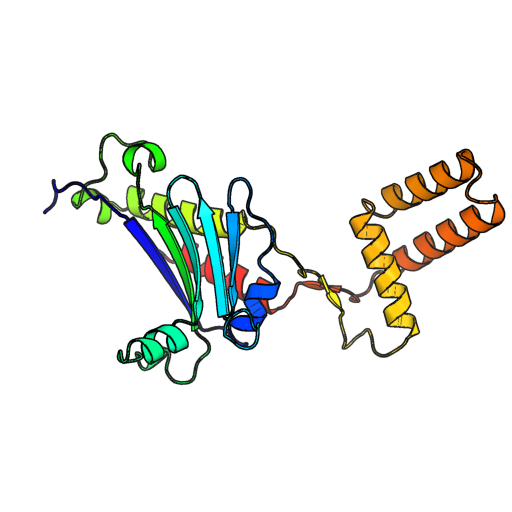2 160 GLY A CA 1
ATOM 1307 C C . GLY A 1 160 ? 0.050 -1.385 23.158 1.00 71.62 160 GLY A C 1
ATOM 1308 O O . GLY A 1 160 ? 0.717 -2.237 23.747 1.00 71.62 160 GLY A O 1
ATOM 1309 N N . GLY A 1 161 ? -1.272 -1.489 23.024 1.00 77.19 161 GLY A N 1
ATOM 1310 C CA . GLY A 1 161 ? -2.082 -2.590 23.543 1.00 77.19 161 GLY A CA 1
ATOM 1311 C C . GLY A 1 161 ? -2.456 -2.432 25.020 1.00 77.19 161 GLY A C 1
ATOM 1312 O O . GLY A 1 161 ? -2.155 -1.427 25.665 1.00 77.19 161 GLY A O 1
ATOM 1313 N N . GLU A 1 162 ? -3.124 -3.453 25.575 1.00 85.06 162 GLU A N 1
ATOM 1314 C CA . GLU A 1 162 ? -3.639 -3.439 26.957 1.00 85.06 162 GLU A CA 1
ATOM 1315 C C . GLU A 1 162 ? -2.543 -3.102 27.981 1.00 85.06 162 GLU A C 1
ATOM 1317 O O . GLU A 1 162 ? -2.744 -2.272 28.866 1.00 85.06 162 GLU A O 1
ATOM 1322 N N . LEU A 1 163 ? -1.360 -3.703 27.836 1.00 81.94 163 LEU A N 1
ATOM 1323 C CA . LEU A 1 163 ? -0.230 -3.444 28.728 1.00 81.94 163 LEU A CA 1
ATOM 1324 C C . LEU A 1 163 ? 0.282 -2.003 28.611 1.00 81.94 163 LEU A C 1
ATOM 1326 O O . LEU A 1 163 ? 0.585 -1.386 29.632 1.00 81.94 163 LEU A O 1
ATOM 1330 N N . GLY A 1 164 ? 0.345 -1.462 27.392 1.00 88.69 164 GLY A N 1
ATOM 1331 C CA . GLY A 1 164 ? 0.846 -0.114 27.136 1.00 88.69 164 GLY A CA 1
ATOM 1332 C C . GLY A 1 164 ? -0.032 0.961 27.772 1.00 88.69 164 GLY A C 1
ATOM 1333 O O . GLY A 1 164 ? 0.461 1.798 28.530 1.00 88.69 164 GLY A O 1
ATOM 1334 N N . ILE A 1 165 ? -1.350 0.883 27.579 1.00 92.44 165 ILE A N 1
ATOM 1335 C CA . ILE A 1 165 ? -2.269 1.849 28.193 1.00 92.44 165 ILE A CA 1
ATOM 1336 C C . ILE A 1 165 ? -2.348 1.693 29.719 1.00 92.44 165 ILE A C 1
ATOM 1338 O O . ILE A 1 165 ? -2.426 2.691 30.433 1.00 92.44 165 ILE A O 1
ATOM 1342 N N . ILE A 1 166 ? -2.277 0.464 30.252 1.00 94.06 166 ILE A N 1
ATOM 1343 C CA . ILE A 1 166 ? -2.228 0.243 31.705 1.00 94.06 166 ILE A CA 1
ATOM 1344 C C . ILE A 1 166 ? -0.959 0.868 32.293 1.00 94.06 166 ILE A C 1
ATOM 1346 O O . ILE A 1 166 ? -1.033 1.470 33.365 1.00 94.06 166 ILE A O 1
ATOM 1350 N N . SER A 1 167 ? 0.178 0.769 31.597 1.00 93.94 167 SER A N 1
ATOM 1351 C CA . SER A 1 167 ? 1.425 1.423 32.001 1.00 93.94 167 SER A CA 1
ATOM 1352 C C . SER A 1 167 ? 1.263 2.942 32.070 1.00 93.94 167 SER A C 1
ATOM 1354 O O . SER A 1 167 ? 1.587 3.524 33.100 1.00 93.94 167 SER A O 1
ATOM 1356 N N . GLN A 1 168 ? 0.677 3.567 31.044 1.00 95.50 168 GLN A N 1
ATOM 1357 C CA . GLN A 1 168 ? 0.420 5.016 31.028 1.00 95.50 168 GLN A CA 1
ATOM 1358 C C . GLN A 1 168 ? -0.532 5.453 32.155 1.00 95.50 168 GLN A C 1
ATOM 1360 O O . GLN A 1 168 ? -0.300 6.467 32.808 1.00 95.50 168 GLN A O 1
ATOM 1365 N N . ILE A 1 169 ? -1.582 4.674 32.448 1.00 97.19 169 ILE A N 1
ATOM 1366 C CA . ILE A 1 169 ? -2.493 4.959 33.573 1.00 97.19 169 ILE A CA 1
ATOM 1367 C C . ILE A 1 169 ? -1.758 4.849 34.918 1.00 97.19 169 ILE A C 1
ATOM 1369 O O . ILE A 1 169 ? -2.010 5.636 35.831 1.00 97.19 169 ILE A O 1
ATOM 1373 N N . ASN A 1 170 ? -0.866 3.867 35.065 1.00 94.31 170 ASN A N 1
ATOM 1374 C CA . ASN A 1 170 ? -0.065 3.712 36.278 1.00 94.31 170 ASN A CA 1
ATOM 1375 C C . ASN A 1 170 ? 0.930 4.865 36.448 1.00 94.31 170 ASN A C 1
ATOM 1377 O O . ASN A 1 170 ? 1.080 5.354 37.563 1.00 94.31 170 ASN A O 1
ATOM 1381 N N . GLU A 1 171 ? 1.565 5.307 35.364 1.00 96.19 171 GLU A N 1
ATOM 1382 C CA . GLU A 1 171 ? 2.458 6.467 35.343 1.00 96.19 171 GLU A CA 1
ATOM 1383 C C . GLU A 1 171 ? 1.711 7.740 35.759 1.00 96.19 171 GLU A C 1
ATOM 1385 O O . GLU A 1 171 ? 2.086 8.364 36.746 1.00 96.19 171 GLU A O 1
ATOM 1390 N N . ALA A 1 172 ? 0.572 8.045 35.131 1.00 97.25 172 ALA A N 1
ATOM 1391 C CA . ALA A 1 172 ? -0.265 9.192 35.496 1.00 97.25 172 ALA A CA 1
ATOM 1392 C C . ALA A 1 172 ? -0.747 9.138 36.962 1.00 97.25 172 ALA A C 1
ATOM 1394 O O . ALA A 1 172 ? -0.861 10.159 37.639 1.00 97.25 172 ALA A O 1
ATOM 1395 N N . GLN A 1 173 ? -1.001 7.938 37.501 1.00 97.44 173 GLN A N 1
ATOM 1396 C CA . GLN A 1 173 ? -1.303 7.770 38.924 1.00 97.44 173 GLN A CA 1
ATOM 1397 C C . GLN A 1 173 ? -0.088 8.077 39.816 1.00 97.44 173 GLN A C 1
ATOM 1399 O O . GLN A 1 173 ? -0.251 8.667 40.883 1.00 97.44 173 GLN A O 1
ATOM 1404 N N . GLN A 1 174 ? 1.116 7.656 39.421 1.00 95.88 174 GLN A N 1
ATOM 1405 C CA . GLN A 1 174 ? 2.352 7.918 40.167 1.00 95.88 174 GLN A CA 1
ATOM 1406 C C . GLN A 1 174 ? 2.738 9.399 40.131 1.00 95.88 174 GLN A C 1
ATOM 1408 O O . GLN A 1 174 ? 3.181 9.930 41.146 1.00 95.88 174 GLN A O 1
ATOM 1413 N N . CYS A 1 175 ? 2.507 10.069 39.002 1.00 95.62 175 CYS A N 1
ATOM 1414 C CA . CYS A 1 175 ? 2.716 11.506 38.830 1.00 95.62 175 CYS A CA 1
ATOM 1415 C C . CYS A 1 175 ? 1.689 12.366 39.586 1.00 95.62 175 CYS A C 1
ATOM 1417 O O . CYS A 1 175 ? 1.907 13.560 39.765 1.00 95.62 175 CYS A O 1
ATOM 1419 N N . GLY A 1 176 ? 0.598 11.769 40.078 1.00 95.94 176 GLY A N 1
ATOM 1420 C CA . GLY A 1 176 ? -0.453 12.471 40.817 1.00 95.94 176 GLY A CA 1
ATOM 1421 C C . GLY A 1 176 ? -1.542 13.090 39.936 1.00 95.94 176 GLY A C 1
ATOM 1422 O O . GLY A 1 176 ? -2.484 13.668 40.475 1.00 95.94 176 GLY A O 1
ATOM 1423 N N . ASP A 1 177 ? -1.472 12.910 38.614 1.00 97.25 177 ASP A N 1
ATOM 1424 C CA . ASP A 1 177 ? -2.488 13.372 37.657 1.00 97.25 177 ASP A CA 1
ATOM 1425 C C . ASP A 1 177 ? -3.817 12.624 37.826 1.00 97.25 177 ASP A C 1
ATOM 1427 O O . ASP A 1 177 ? -4.894 13.146 37.529 1.00 97.25 177 ASP A O 1
ATOM 1431 N N . LEU A 1 178 ? -3.750 11.383 38.322 1.00 97.25 178 LEU A N 1
ATOM 1432 C CA . LEU A 1 178 ? -4.909 10.551 38.623 1.00 97.25 178 LEU A CA 1
ATOM 1433 C C . LEU A 1 178 ? -4.938 10.129 40.089 1.00 97.25 178 LEU A C 1
ATOM 1435 O O . LEU A 1 178 ? -3.982 9.578 40.639 1.00 97.25 178 LEU A O 1
ATOM 1439 N N . THR A 1 179 ? -6.112 10.253 40.704 1.00 98.12 179 THR A N 1
ATOM 1440 C CA . THR A 1 179 ? -6.379 9.618 41.997 1.00 98.12 179 THR A CA 1
ATOM 1441 C C . THR A 1 179 ? -6.374 8.092 41.868 1.00 98.12 179 THR A C 1
ATOM 1443 O O . THR A 1 179 ? -6.663 7.525 40.809 1.00 98.12 179 THR A O 1
ATOM 1446 N N . LYS A 1 180 ? -6.149 7.391 42.990 1.00 96.81 180 LYS A N 1
ATOM 1447 C CA . LYS A 1 180 ? -6.238 5.918 43.060 1.00 96.81 180 LYS A CA 1
ATOM 1448 C C . LYS A 1 180 ? -7.555 5.380 42.484 1.00 96.81 180 LYS A C 1
ATOM 1450 O O . LYS A 1 180 ? -7.545 4.348 41.815 1.00 96.81 180 LYS A O 1
ATOM 1455 N N . LYS A 1 181 ? -8.670 6.082 42.733 1.00 97.25 181 LYS A N 1
ATOM 1456 C CA . LYS A 1 181 ? -10.001 5.704 42.242 1.00 97.25 181 LYS A CA 1
ATOM 1457 C C . LYS A 1 181 ? -10.114 5.883 40.728 1.00 97.25 181 LYS A C 1
ATOM 1459 O O . LYS A 1 181 ? -10.468 4.929 40.050 1.00 97.25 181 LYS A O 1
ATOM 1464 N N . GLN A 1 182 ? -9.738 7.048 40.194 1.00 97.81 182 GLN A N 1
ATOM 1465 C CA . GLN A 1 182 ? -9.768 7.294 38.746 1.00 97.81 182 GLN A CA 1
ATOM 1466 C C . GLN A 1 182 ? -8.898 6.286 37.988 1.00 97.81 182 GLN A C 1
ATOM 1468 O O . GLN A 1 182 ? -9.355 5.673 37.029 1.00 97.81 182 GLN A O 1
ATOM 1473 N N . ALA A 1 183 ? -7.672 6.044 38.458 1.00 96.81 183 ALA A N 1
ATOM 1474 C CA . ALA A 1 183 ? -6.783 5.068 37.839 1.00 96.81 183 ALA A CA 1
ATOM 1475 C C . ALA A 1 183 ? -7.357 3.639 37.896 1.00 96.81 183 ALA A C 1
ATOM 1477 O O . ALA A 1 183 ? -7.215 2.867 36.948 1.00 96.81 183 ALA A O 1
ATOM 1478 N N . PHE A 1 184 ? -8.032 3.271 38.992 1.00 97.56 184 PHE A N 1
ATOM 1479 C CA . PHE A 1 184 ? -8.736 1.991 39.094 1.00 97.56 184 PHE A CA 1
ATOM 1480 C C . PHE A 1 184 ? -9.881 1.883 38.081 1.00 97.56 184 PHE A C 1
ATOM 1482 O O . PHE A 1 184 ? -9.940 0.890 37.355 1.00 97.56 184 PHE A O 1
ATOM 1489 N N . ASP A 1 185 ? -10.739 2.899 37.997 1.00 97.50 185 ASP A N 1
ATOM 1490 C CA . ASP A 1 185 ? -11.894 2.915 37.097 1.00 97.50 185 ASP A CA 1
ATOM 1491 C C . ASP A 1 185 ? -11.458 2.854 35.623 1.00 97.50 185 ASP A C 1
ATOM 1493 O O . ASP A 1 185 ? -12.002 2.061 34.852 1.00 97.50 185 ASP A O 1
ATOM 1497 N N . LEU A 1 186 ? -10.411 3.595 35.239 1.00 97.06 186 LEU A N 1
ATOM 1498 C CA . LEU A 1 186 ? -9.851 3.550 33.883 1.00 97.06 186 LEU A CA 1
ATOM 1499 C C . LEU A 1 186 ? -9.253 2.177 33.548 1.00 97.06 186 LEU A C 1
ATOM 1501 O O . LEU A 1 186 ? -9.560 1.613 32.497 1.00 97.06 186 LEU A O 1
ATOM 1505 N N . ARG A 1 187 ? -8.460 1.580 34.451 1.00 96.62 187 ARG A N 1
ATOM 1506 C CA . ARG A 1 187 ? -7.941 0.211 34.255 1.00 96.62 187 ARG A CA 1
ATOM 1507 C C . ARG A 1 187 ? -9.068 -0.812 34.144 1.00 96.62 187 ARG A C 1
ATOM 1509 O O . ARG A 1 187 ? -8.952 -1.764 33.375 1.00 96.62 187 ARG A O 1
ATOM 1516 N N . LYS A 1 188 ? -10.147 -0.642 34.914 1.00 96.06 188 LYS A N 1
ATOM 1517 C CA . LYS A 1 188 ? -11.325 -1.509 34.845 1.00 96.06 188 LYS A CA 1
ATOM 1518 C C . LYS A 1 188 ? -12.011 -1.388 33.484 1.00 96.06 188 LYS A C 1
ATOM 1520 O O . LYS A 1 188 ? -12.257 -2.421 32.870 1.00 96.06 188 LYS A O 1
ATOM 1525 N N . ALA A 1 189 ? -12.226 -0.170 32.986 1.00 94.25 189 ALA A N 1
ATOM 1526 C CA . ALA A 1 189 ? -12.802 0.068 31.663 1.00 94.25 189 ALA A CA 1
ATOM 1527 C C . ALA A 1 189 ? -11.955 -0.560 30.541 1.00 94.25 189 ALA A C 1
ATOM 1529 O O . ALA A 1 189 ? -12.502 -1.239 29.675 1.00 94.25 189 ALA A O 1
ATOM 1530 N N . VAL A 1 190 ? -10.623 -0.411 30.596 1.00 91.38 190 VAL A N 1
ATOM 1531 C CA . VAL A 1 190 ? -9.692 -1.062 29.654 1.00 91.38 190 VAL A CA 1
ATOM 1532 C C . VAL A 1 190 ? -9.857 -2.583 29.687 1.00 91.38 190 VAL A C 1
ATOM 1534 O O . VAL A 1 190 ? -10.107 -3.200 28.654 1.00 91.38 190 VAL A O 1
ATOM 1537 N N . LYS A 1 191 ? -9.800 -3.194 30.878 1.00 90.06 191 LYS A N 1
ATOM 1538 C CA . LYS A 1 191 ? -9.954 -4.649 31.035 1.00 90.06 191 LYS A CA 1
ATOM 1539 C C . LYS A 1 191 ? -11.313 -5.148 30.552 1.00 90.06 191 LYS A C 1
ATOM 1541 O O . LYS A 1 191 ? -11.405 -6.228 29.980 1.00 90.06 191 LYS A O 1
ATOM 1546 N N . GLU A 1 192 ? -12.382 -4.401 30.803 1.00 89.88 192 GLU A N 1
ATOM 1547 C CA . GLU A 1 192 ? -13.727 -4.744 30.335 1.00 89.88 192 GLU A CA 1
ATOM 1548 C C . GLU A 1 192 ? -13.854 -4.643 28.813 1.00 89.88 192 GLU A C 1
ATOM 1550 O O . GLU A 1 192 ? -14.479 -5.510 28.203 1.00 89.88 192 GLU A O 1
ATOM 1555 N N . ALA A 1 193 ? -13.219 -3.647 28.191 1.00 84.31 193 ALA A N 1
ATOM 1556 C CA . ALA A 1 193 ? -13.162 -3.531 26.738 1.00 84.31 193 ALA A CA 1
ATOM 1557 C C . ALA A 1 193 ? -12.401 -4.710 26.105 1.00 84.31 193 ALA A C 1
ATOM 1559 O O . ALA A 1 193 ? -12.917 -5.328 25.174 1.00 84.31 193 ALA A O 1
ATOM 1560 N N . CYS A 1 194 ? -11.243 -5.084 26.664 1.00 78.50 194 CYS A N 1
ATOM 1561 C CA . CYS A 1 194 ? -10.403 -6.193 26.190 1.00 78.50 194 CYS A CA 1
ATOM 1562 C C . CYS A 1 194 ? -11.032 -7.587 26.371 1.00 78.50 194 CYS A C 1
ATOM 1564 O O . CYS A 1 194 ? -10.661 -8.524 25.667 1.00 78.50 194 CYS A O 1
ATOM 1566 N N . LYS A 1 195 ? -11.996 -7.755 27.289 1.00 78.75 195 LYS A N 1
ATOM 1567 C CA . LYS A 1 195 ? -12.694 -9.039 27.508 1.00 78.75 195 LYS A CA 1
ATOM 1568 C C . LYS A 1 195 ? -13.597 -9.455 26.351 1.00 78.75 195 LYS A C 1
ATOM 1570 O O . LYS A 1 195 ? -13.946 -10.630 26.256 1.00 78.75 195 LYS A O 1
ATOM 1575 N N . VAL A 1 196 ? -14.007 -8.520 25.498 1.00 63.34 196 VAL A N 1
ATOM 1576 C CA . VAL A 1 196 ? -14.890 -8.844 24.378 1.00 63.34 196 VAL A CA 1
ATOM 1577 C C . VAL A 1 196 ? -14.054 -9.271 23.182 1.00 63.34 196 VAL A C 1
ATOM 1579 O O . VAL A 1 196 ? -13.523 -8.447 22.446 1.00 63.34 196 VAL A O 1
ATOM 1582 N N . LYS A 1 197 ? -13.959 -10.588 22.998 1.00 52.72 197 LYS A N 1
ATOM 1583 C CA . LYS A 1 197 ? -13.500 -11.207 21.757 1.00 52.72 197 LYS A CA 1
ATOM 1584 C C . LYS A 1 197 ? -14.670 -11.278 20.786 1.00 52.72 197 LYS A C 1
ATOM 1586 O O . LYS A 1 197 ? -15.248 -12.341 20.667 1.00 52.72 197 LYS A O 1
ATOM 1591 N N . ASP A 1 198 ? -15.026 -10.186 20.125 1.00 53.16 198 ASP A N 1
ATOM 1592 C CA . ASP A 1 198 ? -15.915 -10.279 18.965 1.00 53.16 198 ASP A CA 1
ATOM 1593 C C . ASP A 1 198 ? -15.713 -9.096 18.028 1.00 53.16 198 ASP A C 1
ATOM 1595 O O . ASP A 1 198 ? -15.777 -7.957 18.473 1.00 53.16 198 ASP A O 1
ATOM 1599 N N . GLY A 1 199 ? -15.444 -9.416 16.756 1.00 52.03 199 GLY A N 1
ATOM 1600 C CA . GLY A 1 199 ? -15.836 -8.770 15.489 1.00 52.03 199 GLY A CA 1
ATOM 1601 C C . GLY A 1 199 ? -16.019 -7.256 15.330 1.00 52.03 199 GLY A C 1
ATOM 1602 O O . GLY A 1 199 ? -16.502 -6.848 14.280 1.00 52.03 199 GLY A O 1
ATOM 1603 N N . LEU A 1 200 ? -15.688 -6.405 16.298 1.00 52.00 200 LEU A N 1
ATOM 1604 C CA . LEU A 1 200 ? -15.965 -4.965 16.229 1.00 52.00 200 LEU A CA 1
ATOM 1605 C C . LEU A 1 200 ? -15.043 -4.226 15.250 1.00 52.00 200 LEU A C 1
ATOM 1607 O O . LEU A 1 200 ? -15.347 -3.119 14.798 1.00 52.00 200 LEU A O 1
ATOM 1611 N N . THR A 1 201 ? -13.931 -4.867 14.908 1.00 51.00 201 THR A N 1
ATOM 1612 C CA . THR A 1 201 ? -13.007 -4.444 13.874 1.00 51.00 201 THR A CA 1
ATOM 1613 C C . THR A 1 201 ? -12.866 -5.565 12.867 1.00 51.00 201 THR A C 1
ATOM 1615 O O . THR A 1 201 ? -12.659 -6.729 13.213 1.00 51.00 201 THR A O 1
ATOM 1618 N N . VAL A 1 202 ? -13.008 -5.216 11.599 1.00 58.66 202 VAL A N 1
ATOM 1619 C CA . VAL A 1 202 ? -12.750 -6.132 10.492 1.00 58.66 202 VAL A CA 1
ATOM 1620 C C . VAL A 1 202 ? -11.606 -5.570 9.675 1.00 58.66 202 VAL A C 1
ATOM 1622 O O . VAL A 1 202 ? -11.483 -4.348 9.532 1.00 58.66 202 VAL A O 1
ATOM 1625 N N . LYS A 1 203 ? -10.768 -6.467 9.140 1.00 62.81 203 LYS A N 1
ATOM 1626 C CA . LYS A 1 203 ? -9.837 -6.069 8.088 1.00 62.81 203 LYS A CA 1
ATOM 1627 C C . LYS A 1 203 ? -10.658 -5.478 6.954 1.00 62.81 203 LYS A C 1
ATOM 1629 O O . LYS A 1 203 ? -11.592 -6.122 6.482 1.00 62.81 203 LYS A O 1
ATOM 1634 N N . ASN A 1 204 ? -10.316 -4.266 6.540 1.00 77.75 204 ASN A N 1
ATOM 1635 C CA . ASN A 1 204 ? -11.062 -3.587 5.494 1.00 77.75 204 ASN A CA 1
ATOM 1636 C C . ASN A 1 204 ? -11.107 -4.447 4.210 1.00 77.75 204 ASN A C 1
ATOM 1638 O O . ASN A 1 204 ? -10.076 -4.887 3.698 1.00 77.75 204 ASN A O 1
ATOM 1642 N N . GLU A 1 205 ? -12.301 -4.696 3.669 1.00 84.44 205 GLU A N 1
ATOM 1643 C CA . GLU A 1 205 ? -12.449 -5.568 2.498 1.00 84.44 205 GLU A CA 1
ATOM 1644 C C . GLU A 1 205 ? -11.725 -5.038 1.254 1.00 84.44 205 GLU A C 1
ATOM 1646 O O . GLU A 1 205 ? -11.251 -5.827 0.436 1.00 84.44 205 GLU A O 1
ATOM 1651 N N . ALA A 1 206 ? -11.596 -3.715 1.120 1.00 88.31 206 ALA A N 1
ATOM 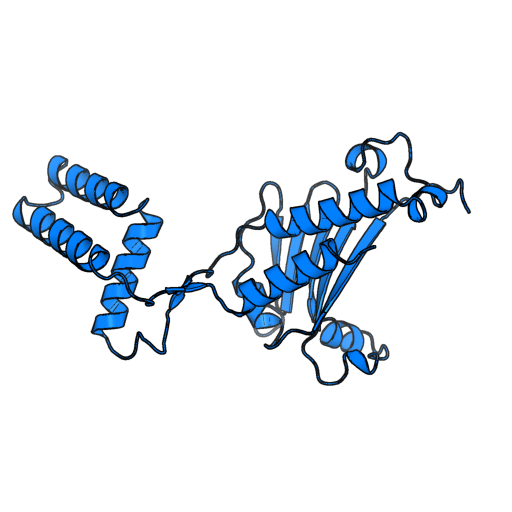1652 C CA . ALA A 1 206 ? -10.884 -3.079 0.020 1.00 88.31 206 ALA A CA 1
ATOM 1653 C C . ALA A 1 206 ? -9.378 -3.386 0.090 1.00 88.31 206 ALA A C 1
ATOM 1655 O O . ALA A 1 206 ? -8.768 -3.699 -0.937 1.00 88.31 206 ALA A O 1
ATOM 1656 N N . ILE A 1 207 ? -8.769 -3.367 1.288 1.00 88.50 207 ILE A N 1
ATOM 1657 C CA . ILE A 1 207 ? -7.355 -3.743 1.416 1.00 88.50 207 ILE A CA 1
ATOM 1658 C C . ILE A 1 207 ? -7.149 -5.249 1.261 1.00 88.50 207 ILE A C 1
ATOM 1660 O O . ILE A 1 207 ? -6.229 -5.651 0.558 1.00 88.50 207 ILE A O 1
ATOM 1664 N N . LEU A 1 208 ? -8.047 -6.081 1.801 1.00 90.38 208 LEU A N 1
ATOM 1665 C CA . LEU A 1 208 ? -8.007 -7.533 1.591 1.00 90.38 208 LEU A CA 1
ATOM 1666 C C . LEU A 1 208 ? -8.101 -7.902 0.108 1.00 90.38 208 LEU A C 1
ATOM 1668 O O . LEU A 1 208 ? -7.374 -8.776 -0.369 1.00 90.38 208 LEU A O 1
ATOM 1672 N N . GLU A 1 209 ? -8.989 -7.233 -0.629 1.00 95.69 209 GLU A N 1
ATOM 1673 C CA . GLU A 1 209 ? -9.120 -7.406 -2.070 1.00 95.69 209 GLU A CA 1
ATOM 1674 C C . GLU A 1 209 ? -7.821 -7.039 -2.795 1.00 95.69 209 GLU A C 1
ATOM 1676 O O . GLU A 1 209 ? -7.357 -7.816 -3.635 1.00 95.69 209 GLU A O 1
ATOM 1681 N N . LEU A 1 210 ? -7.227 -5.880 -2.490 1.00 95.19 210 LEU A N 1
ATOM 1682 C CA . LEU A 1 210 ? -5.983 -5.461 -3.135 1.00 95.19 210 LEU A CA 1
ATOM 1683 C C . LEU A 1 210 ? -4.800 -6.349 -2.759 1.00 95.19 210 LEU A C 1
ATOM 1685 O O . LEU A 1 210 ? -4.059 -6.742 -3.654 1.00 95.19 210 LEU A O 1
ATOM 1689 N N . ASP A 1 211 ? -4.641 -6.705 -1.485 1.00 94.25 211 ASP A N 1
ATOM 1690 C CA . ASP A 1 211 ? -3.604 -7.626 -1.020 1.00 94.25 211 ASP A CA 1
ATOM 1691 C C . ASP A 1 211 ? -3.694 -8.943 -1.792 1.00 94.25 211 ASP A C 1
ATOM 1693 O O . ASP A 1 211 ? -2.696 -9.428 -2.333 1.00 94.25 211 ASP A O 1
ATOM 1697 N N . LYS A 1 212 ? -4.905 -9.505 -1.896 1.00 95.62 212 LYS A N 1
ATOM 1698 C CA . LYS A 1 212 ? -5.157 -10.720 -2.670 1.00 95.62 212 LYS A CA 1
ATOM 1699 C C . LYS A 1 212 ? -4.751 -10.529 -4.130 1.00 95.62 212 LYS A C 1
ATOM 1701 O O . LYS A 1 212 ? -3.944 -11.309 -4.620 1.00 95.62 212 LYS A O 1
ATOM 1706 N N . LYS A 1 213 ? -5.236 -9.482 -4.803 1.00 96.81 213 LYS A N 1
ATOM 1707 C CA . LYS A 1 213 ? -4.949 -9.239 -6.228 1.00 96.81 213 LYS A CA 1
ATOM 1708 C C . LYS A 1 213 ? -3.467 -8.981 -6.507 1.00 96.81 213 LYS A C 1
ATOM 1710 O O . LYS A 1 213 ? -2.953 -9.468 -7.508 1.00 96.81 213 LYS A O 1
ATOM 1715 N N . VAL A 1 214 ? -2.765 -8.253 -5.637 1.00 96.50 214 VAL A N 1
ATOM 1716 C CA . VAL A 1 214 ? -1.316 -8.011 -5.756 1.00 96.50 214 VAL A CA 1
ATOM 1717 C C . VAL A 1 214 ? -0.535 -9.311 -5.547 1.00 96.50 214 VAL A C 1
ATOM 1719 O O . VAL A 1 214 ? 0.415 -9.582 -6.280 1.00 96.50 214 VAL A O 1
ATOM 1722 N N . ASN A 1 215 ? -0.943 -10.146 -4.588 1.00 94.81 215 ASN A N 1
ATOM 1723 C CA . ASN A 1 215 ? -0.323 -11.451 -4.360 1.00 94.81 215 ASN A CA 1
ATOM 1724 C C . ASN A 1 215 ? -0.608 -12.451 -5.487 1.00 94.81 215 ASN A C 1
ATOM 1726 O O . ASN A 1 215 ? 0.284 -13.206 -5.857 1.00 94.81 215 ASN A O 1
ATOM 1730 N N . GLU A 1 216 ? -1.822 -12.462 -6.035 1.00 94.56 216 GLU A N 1
ATOM 1731 C CA . GLU A 1 216 ? -2.182 -13.291 -7.188 1.00 94.56 216 GLU A CA 1
ATOM 1732 C C . GLU A 1 216 ? -1.401 -12.866 -8.424 1.00 94.56 216 GLU A C 1
ATOM 1734 O O . GLU A 1 216 ? -0.828 -13.729 -9.083 1.00 94.56 216 GLU A O 1
ATOM 1739 N N . ALA A 1 217 ? -1.299 -11.556 -8.676 1.00 92.69 217 ALA A N 1
ATOM 1740 C CA . ALA A 1 217 ? -0.459 -11.023 -9.736 1.00 92.69 217 ALA A CA 1
ATOM 1741 C C . ALA A 1 217 ? 0.963 -11.583 -9.580 1.00 92.69 217 ALA A C 1
ATOM 1743 O O . ALA A 1 217 ? 1.373 -12.352 -10.434 1.00 92.69 217 ALA A O 1
ATOM 1744 N N . ALA A 1 218 ? 1.615 -11.368 -8.425 1.00 89.88 218 ALA A N 1
ATOM 1745 C CA . ALA A 1 218 ? 2.930 -11.924 -8.054 1.00 89.88 218 ALA A CA 1
ATOM 1746 C C . ALA A 1 218 ? 3.107 -13.443 -8.228 1.00 89.88 218 ALA A C 1
ATOM 1748 O O . ALA A 1 218 ? 4.222 -13.899 -8.474 1.00 89.88 218 ALA A O 1
ATOM 1749 N N . LYS A 1 219 ? 2.041 -14.231 -8.065 1.00 82.19 219 LYS A N 1
ATOM 1750 C CA . LYS A 1 219 ? 2.107 -15.697 -8.024 1.00 82.19 219 LYS A CA 1
ATOM 1751 C C . LYS A 1 219 ? 1.935 -16.355 -9.394 1.00 82.19 219 LYS A C 1
ATOM 1753 O O . LYS A 1 219 ? 2.548 -17.390 -9.631 1.00 82.19 219 LYS A O 1
ATOM 1758 N N . PHE A 1 220 ? 1.104 -15.790 -10.268 1.00 64.81 220 PHE A N 1
ATOM 1759 C CA . PHE A 1 220 ? 0.690 -16.413 -11.535 1.00 64.81 220 PHE A CA 1
ATOM 1760 C C . PHE A 1 220 ? 1.502 -15.942 -12.753 1.00 64.81 220 PHE A C 1
ATOM 1762 O O . PHE A 1 220 ? 0.991 -15.904 -13.867 1.00 64.81 220 PHE A O 1
ATOM 1769 N N . TYR A 1 221 ? 2.772 -15.580 -12.560 1.00 62.56 221 TYR A N 1
ATOM 1770 C CA . TYR A 1 221 ? 3.675 -15.197 -13.653 1.00 62.56 221 TYR A CA 1
ATOM 1771 C C . TYR A 1 221 ? 4.436 -16.379 -14.286 1.00 62.56 221 TYR A C 1
ATOM 1773 O O . TYR A 1 221 ? 5.379 -16.159 -15.044 1.00 62.56 221 TYR A O 1
ATOM 1781 N N . ARG A 1 222 ? 4.030 -17.614 -13.966 1.00 49.53 222 ARG A N 1
ATOM 1782 C CA . ARG A 1 222 ? 4.438 -18.863 -14.620 1.00 49.53 222 ARG A CA 1
ATOM 1783 C C . ARG A 1 222 ? 3.224 -19.549 -15.220 1.00 49.53 222 ARG A C 1
ATOM 1785 O O . ARG A 1 222 ? 2.175 -19.535 -14.535 1.00 49.53 222 ARG A O 1
#

Organism: NCBI:txid433724

Solvent-accessible surface area (backbone atoms only — not comparable to full-atom values): 12438 Å² total; per-residue (Å²): 108,50,83,41,73,60,68,65,53,74,52,72,50,78,38,82,47,97,54,62,51,53,68,52,54,70,30,64,46,63,34,87,86,34,51,75,43,75,39,57,52,97,87,66,50,58,60,30,42,34,32,46,38,96,45,31,36,40,40,36,35,39,49,57,61,52,28,56,78,67,76,43,86,74,60,74,94,50,60,99,49,34,29,35,28,46,33,43,36,37,64,41,64,58,25,77,74,72,74,43,94,65,49,32,48,47,47,72,73,32,66,70,53,45,53,50,54,46,50,52,50,49,49,56,58,68,54,35,39,70,31,73,46,61,33,78,26,60,89,72,42,79,47,74,68,44,49,54,50,45,56,50,52,54,50,27,52,78,43,63,29,71,69,35,40,48,49,52,44,51,48,37,34,72,74,61,82,28,53,77,63,57,38,48,53,52,50,48,53,52,53,59,57,70,67,60,88,66,76,53,57,38,73,33,65,64,58,54,50,48,54,49,53,50,50,49,57,70,65,63,81,114

Mean predicted aligned error: 9.98 Å